Protein AF-A0A199VUU5-F1 (afdb_monomer_lite)

pLDDT: mean 79.37, std 19.42, range [32.84, 96.81]

Organism: Ananas comosus (NCBI:txid4615)

Foldseek 3Di:
DPPDPDDDDPQAAQEEAEPDPVVQVVVQVVVVDPPDDDDDDDPVVLVVVCVVPVRRYAYDEDPVLQVVLQVLQVVVCVVHDRDRDDAQKKKFWPPDWDWDQDPVGTDIDGDIHSDPVVRVVVLVVVLLVVLVVVLVVLLVVLVVVLVVVVVVVDDDDDDPDDDPDDDPPVNVVVVDPDDDDPVVSVVSVVVSVVVSVVSCVQSVDPVNCVVVVVRDDIRMDMHHPVD

Secondary structure (DSSP, 8-state):
---SS-SS---S-SEEEESSHHHHHHHHHHHT-TT--PPP--HHHHHHHHHH-TTTEEEE--HHHHHHHHHHHHHHGGGS--PPPPSSEEEEETT--EEEEETTEEEEE---BS-HHHHHHHHHHHHHHHHHHHHHHHHHHHHHHHHHHHHTTS------S--SS---HHHHHHHS-S-PPPHHHHHHHHHHHHHHHHHHHHTT-HHHHHHTT-S----EEEEES--

InterPro domains:
  IPR007378 Tic22-like [PF04278] (50-129)

Sequence (227 aa):
MFALVTKGEQNGPVFRFFMDLSDAVSYVKRLNVPTGMVGACRLDVAYEHFKEKPHMFQFVPNEKQVKAANKLLKVISRKGGKRKIDGVPVFTAQNLNIAIATNDGIKWYTPYFFDKNLLDNILEASIDQHFRTMIQNRHMQRRRDVIDDSLTAEIVEESGDSLFEPPEVQEVLDEMGHTGIPLNVLSKAAEIQFLDVVDKVLLGNKWLRKATGIQPKFPYLVDSFEE

Structure (mmCIF, N/CA/C/O backbone):
data_AF-A0A199VUU5-F1
#
_entry.id   AF-A0A199VUU5-F1
#
loop_
_atom_site.group_PDB
_atom_site.id
_atom_site.type_symbol
_atom_site.label_atom_id
_atom_site.label_alt_id
_atom_site.label_comp_id
_atom_site.label_asym_id
_atom_site.label_entity_id
_atom_site.label_seq_id
_atom_site.pdbx_PDB_ins_code
_atom_site.Cartn_x
_atom_site.Cartn_y
_atom_site.Cartn_z
_atom_site.occupancy
_atom_site.B_iso_or_equiv
_atom_site.auth_seq_id
_atom_site.auth_comp_id
_atom_site.auth_asym_id
_atom_site.auth_atom_id
_atom_site.pdbx_PDB_model_num
ATOM 1 N N . MET A 1 1 ? -13.146 -13.222 43.606 1.00 37.28 1 MET A N 1
ATOM 2 C CA . MET A 1 1 ? -12.555 -11.897 43.305 1.00 37.28 1 MET A CA 1
ATOM 3 C C . MET A 1 1 ? -12.858 -11.455 41.862 1.00 37.28 1 MET A C 1
ATOM 5 O O . MET A 1 1 ? -11.949 -11.127 41.122 1.00 37.28 1 MET A O 1
ATOM 9 N N . PHE A 1 2 ? -14.134 -11.426 41.453 1.00 42.69 2 PHE A N 1
ATOM 10 C CA . PHE A 1 2 ? -14.573 -10.988 40.107 1.00 42.69 2 PHE A CA 1
ATOM 11 C C . PHE A 1 2 ? -15.724 -9.961 40.177 1.00 42.69 2 PHE A C 1
ATOM 13 O O . PHE A 1 2 ? -16.480 -9.789 39.232 1.00 42.69 2 PHE A O 1
ATOM 20 N N . ALA A 1 3 ? -15.882 -9.282 41.317 1.00 37.50 3 ALA A N 1
ATOM 21 C CA . ALA A 1 3 ? -17.069 -8.480 41.626 1.00 37.50 3 ALA A CA 1
ATOM 22 C C . ALA A 1 3 ? -16.762 -6.990 41.869 1.00 37.50 3 ALA A C 1
ATOM 24 O O . ALA A 1 3 ? -17.448 -6.345 42.654 1.00 37.50 3 ALA A O 1
ATOM 25 N N . LEU A 1 4 ? -15.728 -6.438 41.222 1.00 37.66 4 LEU A N 1
ATOM 26 C CA . LEU A 1 4 ? -15.399 -5.007 41.329 1.00 37.66 4 LEU A CA 1
ATOM 27 C C . LEU A 1 4 ? -15.249 -4.306 39.967 1.00 37.66 4 LEU A C 1
ATOM 29 O O . LEU A 1 4 ? -14.542 -3.314 39.852 1.00 37.66 4 LEU A O 1
ATOM 33 N N . VAL A 1 5 ? -15.931 -4.814 38.933 1.00 47.84 5 VAL A N 1
ATOM 34 C CA . VAL A 1 5 ? -16.044 -4.163 37.608 1.00 47.84 5 VAL A CA 1
ATOM 35 C C . VAL A 1 5 ? -17.517 -3.995 37.219 1.00 47.84 5 VAL A C 1
ATOM 37 O O . VAL A 1 5 ? -17.918 -4.146 36.071 1.00 47.84 5 VAL A O 1
ATOM 40 N N . THR A 1 6 ? -18.379 -3.707 38.193 1.00 46.22 6 THR A N 1
ATOM 41 C CA . THR A 1 6 ? -19.787 -3.415 37.912 1.00 46.22 6 THR A CA 1
ATOM 42 C C . THR A 1 6 ? -20.269 -2.285 38.799 1.00 46.22 6 THR A C 1
ATOM 44 O O . THR A 1 6 ? -20.646 -2.529 39.945 1.00 46.22 6 THR A O 1
ATOM 47 N N . LYS A 1 7 ? -20.244 -1.062 38.257 1.00 40.56 7 LYS A N 1
ATOM 48 C CA . LYS A 1 7 ? -21.306 -0.040 38.349 1.00 40.56 7 LYS A CA 1
ATOM 49 C C . LYS A 1 7 ? -20.741 1.315 37.914 1.00 40.56 7 LYS A C 1
ATOM 51 O O . LYS A 1 7 ? -20.201 2.061 38.719 1.00 40.56 7 LYS A O 1
ATOM 56 N N . GLY A 1 8 ? -20.879 1.595 36.622 1.00 38.78 8 GLY A N 1
ATOM 57 C CA . GLY A 1 8 ? -20.530 2.869 35.997 1.00 38.78 8 GLY A CA 1
ATOM 58 C C . GLY A 1 8 ? -20.123 2.644 34.544 1.00 38.78 8 GLY A C 1
ATOM 59 O O . GLY A 1 8 ? -18.980 2.297 34.295 1.00 38.78 8 GLY A O 1
ATOM 60 N N . GLU A 1 9 ? -21.073 2.790 33.615 1.00 41.66 9 GLU A N 1
ATOM 61 C CA . GLU A 1 9 ? -20.848 2.892 32.157 1.00 41.66 9 GLU A CA 1
ATOM 62 C C . GLU A 1 9 ? -20.378 1.624 31.404 1.00 41.66 9 GLU A C 1
ATOM 64 O O . GLU A 1 9 ? -19.325 1.595 30.771 1.00 41.66 9 GLU A O 1
ATOM 69 N N . GLN A 1 10 ? -21.202 0.570 31.364 1.00 48.03 10 GLN A N 1
ATOM 70 C CA . GLN A 1 10 ? -21.057 -0.481 30.342 1.00 48.03 10 GLN A CA 1
ATOM 71 C C . GLN A 1 10 ? -21.807 -0.084 29.064 1.00 48.03 10 GLN A C 1
ATOM 73 O O . GLN A 1 10 ? -22.934 -0.511 28.855 1.00 48.03 10 GLN A O 1
ATOM 78 N N . ASN A 1 11 ? -21.191 0.737 28.214 1.00 55.66 11 ASN A N 1
ATOM 79 C CA . ASN A 1 11 ? -21.674 0.988 26.845 1.00 55.66 11 ASN A CA 1
ATOM 80 C C . ASN A 1 11 ? -20.558 0.811 25.796 1.00 55.66 11 ASN A C 1
ATOM 82 O O . ASN A 1 11 ? -20.645 1.340 24.692 1.00 55.66 11 ASN A O 1
ATOM 86 N N . GLY A 1 12 ? -19.483 0.096 26.146 1.00 59.47 12 GLY A N 1
ATOM 87 C CA . GLY A 1 12 ? -18.328 -0.115 25.275 1.00 59.47 12 GLY A CA 1
ATOM 88 C C . GLY A 1 12 ? -17.957 -1.593 25.118 1.00 59.47 12 GLY A C 1
ATOM 89 O O . GLY A 1 12 ? -18.305 -2.404 25.978 1.00 59.47 12 GLY A O 1
ATOM 90 N N . PRO A 1 13 ? -17.224 -1.941 24.048 1.00 74.38 13 PRO A N 1
ATOM 91 C CA . PRO A 1 13 ? -16.801 -3.308 23.765 1.00 74.38 13 PRO A CA 1
ATOM 92 C C . PRO A 1 13 ? -15.926 -3.857 24.895 1.00 74.38 13 PRO A C 1
ATOM 94 O O . PRO A 1 13 ? -15.044 -3.170 25.424 1.00 74.38 13 PRO A O 1
ATOM 97 N N . VAL A 1 14 ? -16.186 -5.113 25.257 1.00 83.12 14 VAL A N 1
ATOM 98 C CA . VAL A 1 14 ? -15.524 -5.825 26.361 1.00 83.12 14 VAL A CA 1
ATOM 99 C C . VAL A 1 14 ? -14.123 -6.282 25.950 1.00 83.12 14 VAL A C 1
ATOM 101 O O . VAL A 1 14 ? -13.191 -6.238 26.751 1.00 83.12 14 VAL A O 1
ATOM 104 N N . PHE A 1 15 ? -13.957 -6.665 24.686 1.00 89.12 15 PHE A N 1
ATOM 105 C CA . PHE A 1 15 ? -12.715 -7.167 24.114 1.00 89.12 15 PHE A CA 1
ATOM 106 C C . PHE A 1 15 ? -12.237 -6.255 22.985 1.00 89.12 15 PHE A C 1
ATOM 108 O O . PHE A 1 15 ? -13.022 -5.782 22.164 1.00 89.12 15 PHE A O 1
ATOM 115 N N . ARG A 1 16 ? -10.927 -6.008 22.938 1.00 92.44 16 ARG A N 1
ATOM 116 C CA . ARG A 1 16 ? -10.295 -5.142 21.938 1.00 92.44 16 ARG A CA 1
ATOM 117 C C . ARG A 1 16 ? -9.192 -5.897 21.213 1.00 92.44 16 ARG A C 1
ATOM 119 O O . ARG A 1 16 ? -8.239 -6.348 21.847 1.00 92.44 16 ARG A O 1
ATOM 126 N N . PHE A 1 17 ? -9.313 -6.001 19.896 1.00 95.12 17 PHE A N 1
ATOM 127 C CA . PHE A 1 17 ? -8.294 -6.556 19.014 1.00 95.12 17 PHE A CA 1
ATOM 128 C C . PHE A 1 17 ? -7.433 -5.419 18.475 1.00 95.12 17 PHE A C 1
ATOM 130 O O . PHE A 1 17 ? -7.846 -4.667 17.599 1.00 95.12 17 PHE A O 1
ATOM 137 N N . PHE A 1 18 ? -6.240 -5.253 19.033 1.00 95.44 18 PHE A N 1
ATOM 138 C CA . PHE A 1 18 ? -5.316 -4.213 18.596 1.00 95.44 18 PHE A CA 1
ATOM 139 C C . PHE A 1 18 ? -4.543 -4.667 17.362 1.00 95.44 18 PHE A C 1
ATOM 141 O O . PHE A 1 18 ? -3.925 -5.729 17.372 1.00 95.44 18 PHE A O 1
ATOM 148 N N . MET A 1 19 ? -4.514 -3.819 16.334 1.00 95.25 19 MET A N 1
ATOM 149 C CA . MET A 1 19 ? -3.702 -4.052 15.134 1.00 95.25 19 MET A CA 1
ATOM 150 C C . MET A 1 19 ? -2.205 -3.778 15.366 1.00 95.25 19 MET A C 1
ATOM 152 O O . MET A 1 19 ? -1.387 -4.048 14.491 1.00 95.25 19 MET A O 1
ATOM 156 N N . ASP A 1 20 ? -1.839 -3.232 16.532 1.00 94.31 20 ASP A N 1
ATOM 157 C CA . ASP A 1 20 ? -0.463 -2.952 16.943 1.00 94.31 20 ASP A CA 1
ATOM 158 C C . ASP A 1 20 ? -0.190 -3.460 18.365 1.00 94.31 20 ASP A C 1
ATOM 160 O O . ASP A 1 20 ? -0.931 -3.178 19.312 1.00 94.31 20 ASP A O 1
ATOM 164 N N . LEU A 1 21 ? 0.911 -4.197 18.522 1.00 92.44 21 LEU A N 1
ATOM 165 C CA . LEU A 1 21 ? 1.313 -4.767 19.807 1.00 92.44 21 LEU A CA 1
ATOM 166 C C . LEU A 1 21 ? 1.660 -3.687 20.844 1.00 92.44 21 LEU A C 1
ATOM 168 O O . LEU A 1 21 ? 1.343 -3.839 22.024 1.00 92.44 21 LEU A O 1
ATOM 172 N N . SER A 1 22 ? 2.298 -2.593 20.429 1.00 92.31 22 SER A N 1
ATOM 173 C CA . SER A 1 22 ? 2.692 -1.504 21.331 1.00 92.31 22 SER A CA 1
ATOM 174 C C . SER A 1 22 ? 1.466 -0.775 21.870 1.00 92.31 22 SER A C 1
ATOM 176 O O . SER A 1 22 ? 1.438 -0.426 23.055 1.00 92.31 22 SER A O 1
ATOM 178 N N . ASP A 1 23 ? 0.441 -0.598 21.035 1.00 92.81 23 ASP A N 1
ATOM 179 C CA . ASP A 1 23 ? -0.837 -0.009 21.440 1.00 92.81 23 ASP A CA 1
ATOM 180 C C . ASP A 1 23 ? -1.551 -0.911 22.461 1.00 92.81 23 ASP A C 1
ATOM 182 O O . ASP A 1 23 ? -2.019 -0.420 23.495 1.00 92.81 23 ASP A O 1
ATOM 186 N N . ALA A 1 24 ? -1.540 -2.234 22.245 1.00 93.00 24 ALA A N 1
ATOM 187 C CA . ALA A 1 24 ? -2.089 -3.215 23.185 1.00 93.00 24 ALA A CA 1
ATOM 188 C C . ALA A 1 24 ? -1.360 -3.201 24.538 1.00 93.00 24 ALA A C 1
ATOM 190 O O . ALA A 1 24 ? -1.986 -3.118 25.597 1.00 93.00 24 ALA A O 1
ATOM 191 N N . VAL A 1 25 ? -0.024 -3.228 24.517 1.00 91.81 25 VAL A N 1
ATOM 192 C CA . VAL A 1 25 ? 0.806 -3.182 25.731 1.00 91.81 25 VAL A CA 1
ATOM 193 C C . VAL A 1 25 ? 0.586 -1.872 26.486 1.00 91.81 25 VAL A C 1
ATOM 195 O O . VAL A 1 25 ? 0.426 -1.874 27.707 1.00 91.81 25 VAL A O 1
ATOM 198 N N . SER A 1 26 ? 0.537 -0.745 25.774 1.00 92.00 26 SER A N 1
ATOM 199 C CA . SER A 1 26 ? 0.272 0.568 26.371 1.00 92.00 26 SER A CA 1
ATOM 200 C C . SER A 1 26 ? -1.132 0.645 26.971 1.00 92.00 26 SER A C 1
ATOM 202 O O . SER A 1 26 ? -1.336 1.269 28.012 1.00 92.00 26 SER A O 1
ATOM 204 N N . TYR A 1 27 ? -2.115 -0.002 26.346 1.00 90.19 27 TYR A N 1
ATOM 205 C CA . TYR A 1 27 ? -3.467 -0.108 26.878 1.00 90.19 27 TYR A CA 1
ATOM 206 C C . TYR A 1 27 ? -3.512 -0.911 28.186 1.00 90.19 27 TYR A C 1
ATOM 208 O O . TYR A 1 27 ? -4.004 -0.393 29.187 1.00 90.19 27 TYR A O 1
ATOM 216 N N . VAL A 1 28 ? -2.923 -2.111 28.224 1.00 89.69 28 VAL A N 1
ATOM 217 C CA . VAL A 1 28 ? -2.884 -2.947 29.439 1.00 89.69 28 VAL A CA 1
ATOM 218 C C . VAL A 1 28 ? -2.143 -2.251 30.583 1.00 89.69 28 VAL A C 1
ATOM 220 O O . VAL A 1 28 ? -2.636 -2.239 31.710 1.00 89.69 28 VAL A O 1
ATOM 223 N N . LYS A 1 29 ? -1.009 -1.592 30.299 1.00 89.31 29 LYS A N 1
ATOM 224 C CA . LYS A 1 29 ? -0.271 -0.798 31.298 1.00 89.31 29 LYS A CA 1
ATOM 225 C C . LYS A 1 29 ? -1.134 0.304 31.917 1.00 89.31 29 LYS A C 1
ATOM 227 O O . LYS A 1 29 ? -1.083 0.501 33.125 1.00 89.31 29 LYS A O 1
ATOM 232 N N . ARG A 1 30 ? -1.950 0.996 31.112 1.00 90.06 30 ARG A N 1
ATOM 233 C CA . ARG A 1 30 ? -2.871 2.042 31.599 1.00 90.06 30 ARG A CA 1
ATOM 234 C C . ARG A 1 30 ? -4.009 1.491 32.453 1.00 90.06 30 ARG A C 1
ATOM 236 O O . ARG A 1 30 ? -4.455 2.186 33.356 1.00 90.06 30 ARG A O 1
ATOM 243 N N . LEU A 1 31 ? -4.468 0.269 32.184 1.00 87.25 31 LEU A N 1
ATOM 244 C CA . LEU A 1 31 ? -5.493 -0.381 33.005 1.00 87.25 31 LEU A CA 1
ATOM 245 C C . LEU A 1 31 ? -4.977 -0.795 34.390 1.00 87.25 31 LEU A C 1
ATOM 247 O O . LEU A 1 31 ? -5.787 -1.012 35.286 1.00 87.25 31 LEU A O 1
ATOM 251 N N . ASN A 1 32 ? -3.654 -0.902 34.567 1.00 84.62 32 ASN A N 1
ATOM 252 C CA . ASN A 1 32 ? -3.009 -1.266 35.831 1.00 84.62 32 ASN A CA 1
ATOM 253 C C . ASN A 1 32 ? -3.557 -2.576 36.442 1.00 84.62 32 ASN A C 1
ATOM 255 O O . ASN A 1 32 ? -3.715 -2.701 37.655 1.00 84.62 32 ASN A O 1
ATOM 259 N N . VAL A 1 33 ? -3.885 -3.553 35.589 1.00 80.06 33 VAL A N 1
ATOM 260 C CA . VAL A 1 33 ? -4.394 -4.864 36.016 1.00 80.06 33 VAL A CA 1
ATOM 261 C C . VAL A 1 33 ? -3.200 -5.782 36.303 1.00 80.06 33 VAL A C 1
ATOM 263 O O . VAL A 1 33 ? -2.448 -6.070 35.371 1.00 80.06 33 VAL A O 1
ATOM 266 N N . PRO A 1 34 ? -3.023 -6.287 37.541 1.00 76.75 34 PRO A N 1
ATOM 267 C CA . PRO A 1 34 ? -1.842 -7.069 37.932 1.00 76.75 34 PRO A CA 1
ATOM 268 C C . PRO A 1 34 ? -1.600 -8.334 37.097 1.00 76.75 34 PRO A C 1
ATOM 270 O O . PRO A 1 34 ? -0.466 -8.772 36.951 1.00 76.75 34 PRO A O 1
ATOM 273 N N . THR A 1 35 ? -2.665 -8.918 36.543 1.00 80.81 35 THR A N 1
ATOM 274 C CA . THR A 1 35 ? -2.637 -10.125 35.698 1.00 80.81 35 THR A CA 1
ATOM 275 C C . THR A 1 35 ? -2.945 -9.831 34.228 1.00 80.81 35 THR A C 1
ATOM 277 O O . THR A 1 35 ? -3.246 -10.743 33.459 1.00 80.81 35 THR A O 1
ATOM 280 N N . GLY A 1 36 ? -2.912 -8.558 33.821 1.00 79.12 36 GLY A N 1
ATOM 281 C CA . GLY A 1 36 ? -3.190 -8.159 32.448 1.00 79.12 36 GLY A CA 1
ATOM 282 C C . GLY A 1 36 ? -2.132 -8.709 31.494 1.00 79.12 36 GLY A C 1
ATOM 283 O O . GLY A 1 36 ? -0.964 -8.340 31.583 1.00 79.12 36 GLY A O 1
ATOM 284 N N . MET A 1 37 ? -2.544 -9.567 30.561 1.00 83.12 37 MET A N 1
ATOM 285 C CA . MET A 1 37 ? -1.674 -10.106 29.515 1.00 83.12 37 MET A CA 1
ATOM 286 C C . MET A 1 37 ? -2.164 -9.687 28.132 1.00 83.12 37 MET A C 1
ATOM 288 O O . MET A 1 37 ? -3.364 -9.550 27.898 1.00 83.12 37 MET A O 1
ATOM 292 N N . VAL A 1 38 ? -1.220 -9.508 27.208 1.00 90.94 38 VAL A N 1
ATOM 293 C CA . VAL A 1 38 ? -1.507 -9.324 25.783 1.00 90.94 38 VAL A CA 1
ATOM 294 C C . VAL A 1 38 ? -1.284 -10.661 25.086 1.00 90.94 38 VAL A C 1
ATOM 296 O O . VAL A 1 38 ? -0.178 -11.197 25.120 1.00 90.94 38 VAL A O 1
ATOM 299 N N . GLY A 1 39 ? -2.337 -11.205 24.480 1.00 92.00 39 GLY A N 1
ATOM 300 C CA . GLY A 1 39 ? -2.268 -12.408 23.652 1.00 92.00 39 GLY A CA 1
ATOM 301 C C . GLY A 1 39 ? -2.230 -12.058 22.167 1.00 92.00 39 GLY A C 1
ATOM 302 O O . GLY A 1 39 ? -2.833 -11.071 21.744 1.00 92.00 39 GLY A O 1
ATOM 303 N N . ALA A 1 40 ? -1.546 -12.877 21.370 1.00 93.25 40 ALA A N 1
ATOM 304 C CA . ALA A 1 40 ? -1.661 -12.822 19.918 1.00 93.25 40 ALA A CA 1
ATOM 305 C C . ALA A 1 40 ? -2.924 -13.575 19.478 1.00 93.25 40 ALA A C 1
ATOM 307 O O . ALA A 1 40 ? -3.191 -14.679 19.950 1.00 93.25 40 ALA A O 1
ATOM 308 N N . CYS A 1 41 ? -3.685 -12.987 18.560 1.00 94.00 41 CYS A N 1
ATOM 309 C CA . CYS A 1 41 ? -4.851 -13.610 17.944 1.00 94.00 41 CYS A CA 1
ATOM 310 C C . CYS A 1 41 ? -4.725 -13.474 16.428 1.00 94.00 41 CYS A C 1
ATOM 312 O O . CYS A 1 41 ? -4.289 -12.431 15.935 1.00 94.00 41 CYS A O 1
ATOM 314 N N . ARG A 1 42 ? -5.086 -14.523 15.685 1.00 95.50 42 ARG A N 1
ATOM 315 C CA . ARG A 1 42 ? -5.168 -14.430 14.227 1.00 95.50 42 ARG A CA 1
ATOM 316 C C . ARG A 1 42 ? -6.398 -13.615 13.833 1.00 95.50 42 ARG A C 1
ATOM 318 O O . ARG A 1 42 ? -7.434 -13.685 14.491 1.00 95.50 42 ARG A O 1
ATOM 325 N N . LEU A 1 43 ? -6.275 -12.856 12.747 1.00 94.12 43 LEU A N 1
ATOM 326 C CA . LEU A 1 43 ? -7.317 -11.934 12.303 1.00 94.12 43 LEU A CA 1
ATOM 327 C C . LEU A 1 43 ? -8.614 -12.648 11.899 1.00 94.12 43 LEU A C 1
ATOM 329 O O . LEU A 1 43 ? -9.690 -12.145 12.194 1.00 94.12 43 LEU A O 1
ATOM 333 N N . ASP A 1 44 ? -8.512 -13.814 11.264 1.00 94.44 44 ASP A N 1
ATOM 334 C CA . ASP A 1 44 ? -9.663 -14.629 10.864 1.00 94.44 44 ASP A CA 1
ATOM 335 C C . ASP A 1 44 ? -10.497 -15.062 12.075 1.00 94.44 44 ASP A C 1
ATOM 337 O O . ASP A 1 44 ? -11.693 -14.789 12.129 1.00 94.44 44 ASP A O 1
ATOM 341 N N . VAL A 1 45 ? -9.843 -15.608 13.101 1.00 95.12 45 VAL A N 1
ATOM 342 C CA . VAL A 1 45 ? -10.495 -16.006 14.357 1.00 95.12 45 VAL A CA 1
ATOM 343 C C . VAL A 1 45 ? -11.084 -14.793 15.082 1.00 95.12 45 VAL A C 1
ATOM 345 O O . VAL A 1 45 ? -12.214 -14.842 15.565 1.00 95.12 45 VAL A O 1
ATOM 348 N N . ALA A 1 46 ? -10.346 -13.681 15.163 1.00 94.44 46 ALA A N 1
ATOM 349 C CA . ALA A 1 46 ? -10.849 -12.449 15.774 1.00 94.44 46 ALA A CA 1
ATOM 350 C C . ALA A 1 46 ? -12.113 -11.933 15.065 1.00 94.44 46 ALA A C 1
ATOM 352 O O . ALA A 1 46 ? -13.061 -11.486 15.715 1.00 94.44 46 ALA A O 1
ATOM 353 N N . TYR A 1 47 ? -12.136 -12.025 13.736 1.00 93.75 47 TYR A N 1
ATOM 354 C CA . TYR A 1 47 ? -13.242 -11.564 12.913 1.00 93.75 47 TYR A CA 1
ATOM 355 C C . TYR A 1 47 ? -14.485 -12.456 13.027 1.00 93.75 47 TYR A C 1
ATOM 357 O O . TYR A 1 47 ? -15.598 -11.935 13.032 1.00 93.75 47 TYR A O 1
ATOM 365 N N . GLU A 1 48 ? -14.324 -13.770 13.204 1.00 94.19 48 GLU A N 1
ATOM 366 C CA . GLU A 1 48 ? -15.438 -14.676 13.524 1.00 94.19 48 GLU A CA 1
ATOM 367 C C . GLU A 1 48 ? -16.147 -14.258 14.824 1.00 94.19 48 GLU A C 1
ATOM 369 O O . GLU A 1 48 ? -17.359 -14.044 14.829 1.00 94.19 48 GLU A O 1
ATOM 374 N N . HIS A 1 49 ? -15.390 -14.016 15.900 1.00 92.62 49 HIS A N 1
ATOM 375 C CA . HIS A 1 49 ? -15.952 -13.566 17.182 1.00 92.62 49 HIS A CA 1
ATOM 376 C C . HIS A 1 49 ? -16.638 -12.197 17.072 1.00 92.62 49 HIS A C 1
ATOM 378 O O . HIS A 1 49 ? -17.702 -11.973 17.657 1.00 92.62 49 HIS A O 1
ATOM 384 N N . PHE A 1 50 ? -16.036 -11.279 16.309 1.00 92.25 50 PHE A N 1
ATOM 385 C CA . PHE A 1 50 ? -16.623 -9.973 16.030 1.00 92.25 50 PHE A CA 1
ATOM 386 C C . PHE A 1 50 ? -17.957 -10.099 15.286 1.00 92.25 50 PHE A C 1
ATOM 388 O O . PHE A 1 50 ? -18.931 -9.471 15.694 1.00 92.25 50 PHE A O 1
ATOM 395 N N . LYS A 1 51 ? -18.037 -10.947 14.253 1.00 92.44 51 LYS A N 1
ATOM 396 C CA . LYS A 1 51 ? -19.276 -11.191 13.500 1.00 92.44 51 LYS A CA 1
ATOM 397 C C . LYS A 1 51 ? -20.391 -11.768 14.366 1.00 92.44 51 LYS A C 1
ATOM 399 O O . LYS A 1 51 ? -21.543 -11.378 14.204 1.00 92.44 51 LYS A O 1
ATOM 404 N N . GLU A 1 52 ? -20.062 -12.672 15.284 1.00 93.75 52 GLU A N 1
ATOM 405 C CA . GLU A 1 52 ? -21.052 -13.271 16.182 1.00 93.75 52 GLU A CA 1
ATOM 406 C C . GLU A 1 52 ? -21.604 -12.272 17.207 1.00 93.75 52 GLU A C 1
ATOM 408 O O . GLU A 1 52 ? -22.801 -12.281 17.504 1.00 93.75 52 GLU A O 1
ATOM 413 N N . LYS A 1 53 ? -20.744 -11.422 17.788 1.00 91.69 53 LYS A N 1
ATOM 414 C CA . LYS A 1 53 ? -21.120 -10.489 18.866 1.00 91.69 53 LYS A CA 1
ATOM 415 C C . LYS A 1 53 ? -20.428 -9.128 18.706 1.00 91.69 53 LYS A C 1
ATOM 417 O O . LYS A 1 53 ? -19.599 -8.768 19.544 1.00 91.69 53 LYS A O 1
ATOM 422 N N . PRO A 1 54 ? -20.806 -8.307 17.711 1.00 88.75 54 PRO A N 1
ATOM 423 C CA . PRO A 1 54 ? -20.080 -7.073 17.380 1.00 88.75 54 PRO A CA 1
ATOM 424 C C . PRO A 1 54 ? -20.078 -6.036 18.511 1.00 88.75 54 PRO A C 1
ATOM 426 O O . PRO A 1 54 ? -19.153 -5.250 18.639 1.00 88.75 54 PRO A O 1
ATOM 429 N N . HIS A 1 55 ? -21.070 -6.060 19.405 1.00 89.25 55 HIS A N 1
ATOM 430 C CA . HIS A 1 55 ? -21.108 -5.186 20.584 1.00 89.25 55 HIS A CA 1
ATOM 431 C C . HIS A 1 55 ? -20.086 -5.571 21.673 1.00 89.25 55 HIS A C 1
ATOM 433 O O . HIS A 1 55 ? -19.806 -4.772 22.564 1.00 89.25 55 HIS A O 1
ATOM 439 N N . MET A 1 56 ? -19.538 -6.792 21.636 1.00 90.81 56 MET A N 1
ATOM 440 C CA . MET A 1 56 ? -18.548 -7.271 22.605 1.00 90.81 56 MET A CA 1
ATOM 441 C C . MET A 1 56 ? -17.105 -7.069 22.145 1.00 90.81 56 MET A C 1
ATOM 443 O O . MET A 1 56 ? -16.216 -7.053 22.997 1.00 90.81 56 MET A O 1
ATOM 447 N N . PHE A 1 57 ? -16.869 -6.919 20.843 1.00 91.88 57 PHE A N 1
ATOM 448 C CA . PHE A 1 57 ? -15.539 -6.897 20.243 1.00 91.88 57 PHE A CA 1
ATOM 449 C C . PHE A 1 57 ? -15.330 -5.615 19.438 1.00 91.88 57 PHE A C 1
ATOM 451 O O . PHE A 1 57 ? -16.251 -5.108 18.815 1.00 91.88 57 PHE A O 1
ATOM 458 N N . GLN A 1 58 ? -14.107 -5.099 19.427 1.00 92.56 58 GLN A N 1
ATOM 459 C CA . GLN A 1 58 ? -13.736 -3.939 18.618 1.00 92.56 58 GLN A CA 1
ATOM 460 C C . GLN A 1 58 ? -12.334 -4.120 18.063 1.00 92.56 58 GLN A C 1
ATOM 462 O O . GLN A 1 58 ? -11.421 -4.443 18.832 1.00 92.56 58 GLN A O 1
ATOM 467 N N . PHE A 1 59 ? -12.135 -3.843 16.773 1.00 94.56 59 PHE A N 1
ATOM 468 C CA . PHE A 1 59 ? -10.785 -3.678 16.261 1.00 94.56 59 PHE A CA 1
ATOM 469 C C . PHE A 1 59 ? -10.281 -2.270 16.574 1.00 94.56 59 PHE A C 1
ATOM 471 O O . PHE A 1 59 ? -10.948 -1.259 16.363 1.00 94.56 59 PHE A O 1
ATOM 478 N N . VAL A 1 60 ? -9.080 -2.201 17.139 1.00 94.44 60 VAL A N 1
ATOM 479 C CA . VAL A 1 60 ? -8.417 -0.942 17.461 1.00 94.44 60 VAL A CA 1
ATOM 480 C C . VAL A 1 60 ? -7.349 -0.695 16.402 1.00 94.44 60 VAL A C 1
ATOM 482 O O . VAL A 1 60 ? -6.360 -1.438 16.350 1.00 94.44 60 VAL A O 1
ATOM 485 N N . PRO A 1 61 ? -7.527 0.325 15.546 1.00 95.00 61 PRO A N 1
ATOM 486 C CA . PRO A 1 61 ? -6.588 0.596 14.476 1.00 95.00 61 PRO A CA 1
ATOM 487 C C . PRO A 1 61 ? -5.267 1.143 15.004 1.00 95.00 61 PRO A C 1
ATOM 489 O O . PRO A 1 61 ? -5.224 1.867 15.997 1.00 95.00 61 PRO A O 1
ATOM 492 N N . ASN A 1 62 ? -4.194 0.875 14.263 1.00 94.88 62 ASN A N 1
ATOM 493 C CA . ASN A 1 62 ? -2.896 1.485 14.515 1.00 94.88 62 ASN A CA 1
ATOM 494 C C . ASN A 1 62 ? -2.959 3.002 14.249 1.00 94.88 62 ASN A C 1
ATOM 496 O O . ASN A 1 62 ? -3.301 3.444 13.145 1.00 94.88 62 ASN A O 1
ATOM 500 N N . GLU A 1 63 ? -2.566 3.815 15.234 1.00 91.69 63 GLU A N 1
ATOM 501 C CA . GLU A 1 63 ? -2.672 5.278 15.148 1.00 91.69 63 GLU A CA 1
ATOM 502 C C . GLU A 1 63 ? -1.858 5.874 13.981 1.00 91.69 63 GLU A C 1
ATOM 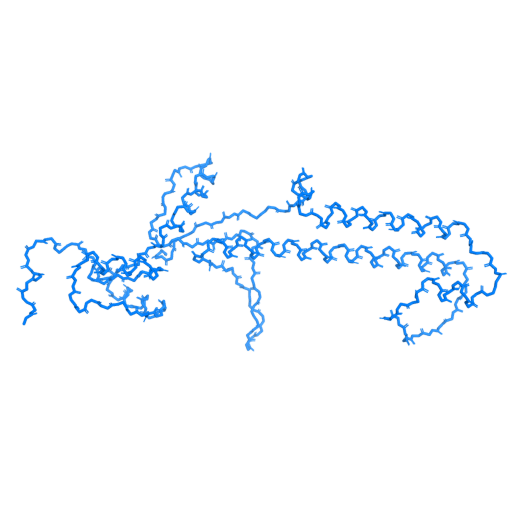504 O O . GLU A 1 63 ? -2.286 6.836 13.329 1.00 91.69 63 GLU A O 1
ATOM 509 N N . LYS A 1 64 ? -0.688 5.298 13.670 1.00 94.56 64 LYS A N 1
ATOM 510 C CA . LYS A 1 64 ? 0.153 5.743 12.545 1.00 94.56 64 LYS A CA 1
ATOM 511 C C . LYS A 1 64 ? -0.562 5.517 11.216 1.00 94.56 64 LYS A C 1
ATOM 513 O O . LYS A 1 64 ? -0.555 6.410 10.366 1.00 94.56 64 LYS A O 1
ATOM 518 N N . GLN A 1 65 ? -1.224 4.372 11.063 1.00 96.06 65 GLN A N 1
ATOM 519 C CA . GLN A 1 65 ? -1.972 4.041 9.850 1.00 96.06 65 GLN A CA 1
ATOM 520 C C . GLN A 1 65 ? -3.215 4.927 9.710 1.00 96.06 65 GLN A C 1
ATOM 522 O O . GLN A 1 65 ? -3.453 5.483 8.641 1.00 96.06 65 GLN A O 1
ATOM 527 N N . VAL A 1 66 ? -3.928 5.217 10.803 1.00 94.31 66 VAL A N 1
ATOM 528 C CA . VAL A 1 66 ? -5.049 6.181 10.797 1.00 94.31 66 VAL A CA 1
ATOM 529 C C . VAL A 1 66 ? -4.594 7.577 10.359 1.00 94.31 66 VAL A C 1
ATOM 531 O O . VAL A 1 66 ? -5.267 8.243 9.566 1.00 94.31 66 VAL A O 1
ATOM 534 N N . LYS A 1 67 ? -3.434 8.050 10.831 1.00 93.56 67 LYS A N 1
ATOM 535 C CA . LYS A 1 67 ? -2.863 9.337 10.391 1.00 93.56 67 LYS A CA 1
ATOM 536 C C . LYS A 1 67 ? -2.519 9.321 8.900 1.00 93.56 67 LYS A C 1
ATOM 538 O O . LYS A 1 67 ? -2.812 10.294 8.198 1.00 93.56 67 LYS A O 1
ATOM 543 N N . ALA A 1 68 ? -1.932 8.231 8.411 1.00 94.75 68 ALA A N 1
ATOM 544 C CA . ALA A 1 68 ? -1.573 8.063 7.007 1.00 94.75 68 ALA A CA 1
ATOM 545 C C . ALA A 1 68 ? -2.812 8.040 6.092 1.00 94.75 68 ALA A C 1
ATOM 547 O O . ALA A 1 68 ? -2.863 8.764 5.094 1.00 94.75 68 ALA A O 1
ATOM 548 N N . ALA A 1 69 ? -3.842 7.301 6.494 1.00 94.38 69 ALA A N 1
ATOM 549 C CA . ALA A 1 69 ? -5.143 7.225 5.846 1.00 94.38 69 ALA A CA 1
ATOM 550 C C . ALA A 1 69 ? -5.823 8.596 5.750 1.00 94.38 69 ALA A C 1
ATOM 552 O O . ALA A 1 69 ? -6.139 9.069 4.659 1.00 94.38 69 ALA A O 1
ATOM 553 N N . ASN A 1 70 ? -5.936 9.314 6.870 1.00 91.50 70 ASN A N 1
ATOM 554 C CA . ASN A 1 70 ? -6.519 10.656 6.887 1.00 91.50 70 ASN A CA 1
ATOM 555 C C . ASN A 1 70 ? -5.728 11.660 6.030 1.00 91.50 70 ASN A C 1
ATOM 557 O O . ASN A 1 70 ? -6.315 12.570 5.443 1.00 91.50 70 ASN A O 1
ATOM 561 N N . LYS A 1 71 ? -4.398 11.520 5.933 1.00 91.50 71 LYS A N 1
ATOM 562 C CA . LYS A 1 71 ? -3.578 12.351 5.037 1.00 91.50 71 LYS A CA 1
ATOM 563 C C . LYS A 1 71 ? -3.914 12.083 3.567 1.00 91.50 71 LYS A C 1
ATOM 565 O O . LYS A 1 71 ? -4.067 13.046 2.820 1.00 91.50 71 LYS A O 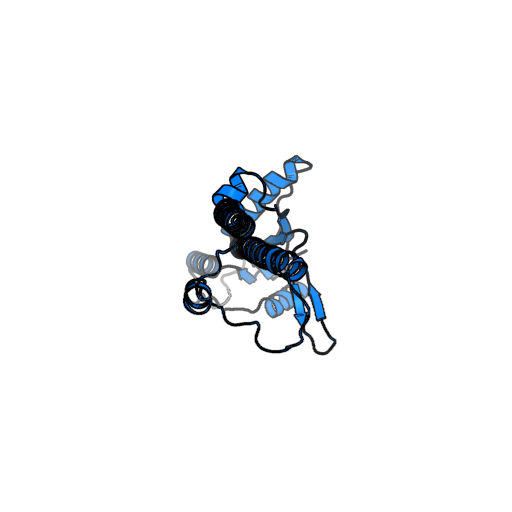1
ATOM 570 N N . LEU A 1 72 ? -4.061 10.818 3.167 1.00 90.38 72 LEU A N 1
ATOM 571 C CA . LEU A 1 72 ? -4.478 10.445 1.810 1.00 90.38 72 LEU A CA 1
ATOM 572 C C . LEU A 1 72 ? -5.888 10.951 1.494 1.00 90.38 72 LEU A C 1
ATOM 574 O O . LEU A 1 72 ? -6.085 11.616 0.478 1.00 90.38 72 LEU A O 1
ATOM 578 N N . LEU A 1 73 ? -6.845 10.729 2.397 1.00 88.88 73 LEU A N 1
ATOM 579 C CA . LEU A 1 73 ? -8.224 11.185 2.222 1.00 88.88 73 LEU A CA 1
ATOM 580 C C . LEU A 1 73 ? -8.309 12.702 2.047 1.00 88.88 73 LEU A C 1
ATOM 582 O O . LEU A 1 73 ? -9.055 13.160 1.192 1.00 88.88 73 LEU A O 1
ATOM 586 N N . LYS A 1 74 ? -7.505 13.501 2.766 1.00 87.19 74 LYS A N 1
ATOM 587 C CA . LYS A 1 74 ? -7.443 14.964 2.559 1.00 87.19 74 LYS A CA 1
ATOM 588 C C . LYS A 1 74 ? -6.996 15.358 1.150 1.00 87.19 74 LYS A C 1
ATOM 590 O O . LYS A 1 74 ? -7.422 16.396 0.652 1.00 87.19 74 LYS A O 1
ATOM 595 N N . VAL A 1 75 ? -6.119 14.573 0.523 1.00 84.06 75 VAL A N 1
ATOM 596 C CA . VAL A 1 75 ? -5.647 14.823 -0.848 1.00 84.06 75 VAL A CA 1
ATOM 597 C C . VAL A 1 75 ? -6.723 14.425 -1.859 1.00 84.06 75 VAL A C 1
ATOM 599 O O . VAL A 1 75 ? -7.015 15.202 -2.765 1.00 84.06 75 VAL A O 1
ATOM 602 N N . ILE A 1 76 ? -7.347 13.259 -1.669 1.00 79.56 76 ILE A N 1
ATOM 603 C CA . ILE A 1 76 ? -8.384 12.706 -2.556 1.00 79.56 76 ILE A CA 1
ATOM 604 C C . ILE A 1 76 ? -9.683 13.536 -2.482 1.00 79.56 76 ILE A C 1
ATOM 606 O O . ILE A 1 76 ? -10.272 13.884 -3.504 1.00 79.56 76 ILE A O 1
ATOM 610 N N . SER A 1 77 ? -10.088 13.937 -1.273 1.00 69.88 77 SER A N 1
ATOM 611 C CA . SER A 1 77 ? -11.321 14.678 -0.956 1.00 69.88 77 SER A CA 1
ATOM 612 C C . SER A 1 77 ? -11.330 16.137 -1.436 1.00 69.88 77 SER A C 1
ATOM 614 O O . SER A 1 77 ? -12.368 16.796 -1.402 1.00 69.88 77 SER A O 1
ATOM 616 N N . ARG A 1 78 ? -10.228 16.659 -1.999 1.00 60.97 78 ARG A N 1
ATOM 617 C CA . ARG A 1 78 ? -10.249 17.969 -2.686 1.00 60.97 78 ARG A CA 1
ATOM 618 C C . ARG A 1 78 ? -11.297 18.044 -3.815 1.00 60.97 78 ARG A C 1
ATOM 620 O O . ARG A 1 78 ? -11.609 19.145 -4.251 1.00 60.97 78 ARG A O 1
ATOM 627 N N . LYS A 1 79 ? -11.847 16.904 -4.262 1.00 56.84 79 LYS A N 1
ATOM 628 C CA . LYS A 1 79 ? -12.935 16.794 -5.251 1.00 56.84 79 LYS A CA 1
ATOM 629 C C . LYS A 1 79 ? -14.321 16.430 -4.672 1.00 56.84 79 LYS A C 1
ATOM 631 O O . LYS A 1 79 ? -15.259 16.280 -5.444 1.00 56.84 79 LYS A O 1
ATOM 636 N N . GLY A 1 80 ? -14.477 16.300 -3.352 1.00 52.41 80 GLY A N 1
ATOM 637 C CA . GLY A 1 80 ? -15.756 15.980 -2.704 1.00 52.41 80 GLY A CA 1
ATOM 638 C C . GLY A 1 80 ? -15.587 15.560 -1.239 1.00 52.41 80 GLY A C 1
ATOM 639 O O . GLY A 1 80 ? -14.659 14.818 -0.933 1.00 52.41 80 GLY A O 1
ATOM 640 N N . GLY A 1 81 ? -16.473 16.077 -0.371 1.00 57.22 81 GLY A N 1
ATOM 641 C CA . GLY A 1 81 ? -16.721 15.796 1.061 1.00 57.22 81 GLY A CA 1
ATOM 642 C C . GLY A 1 81 ? -15.631 15.137 1.924 1.00 57.22 81 GLY A C 1
ATOM 643 O O . GLY A 1 81 ? -15.124 14.069 1.596 1.00 57.22 81 GLY A O 1
ATOM 644 N N . LYS A 1 82 ? -15.338 15.712 3.105 1.00 56.44 82 LYS A N 1
ATOM 645 C CA . LYS A 1 82 ? -14.451 15.094 4.111 1.00 56.44 82 LYS A CA 1
ATOM 646 C C . LYS A 1 82 ? -14.974 13.703 4.505 1.00 56.44 82 LYS A C 1
ATOM 648 O O . LYS A 1 82 ? -15.871 13.605 5.336 1.00 56.44 82 LYS A O 1
ATOM 653 N N . ARG A 1 83 ? -14.370 12.638 3.975 1.00 69.00 83 ARG A N 1
ATOM 654 C CA . ARG A 1 83 ? -14.479 11.293 4.552 1.00 69.00 83 ARG A CA 1
ATOM 655 C C . ARG A 1 83 ? -13.431 11.156 5.647 1.00 69.00 83 ARG A C 1
ATOM 657 O O . ARG A 1 83 ? -12.240 11.328 5.396 1.00 69.00 83 ARG A O 1
ATOM 664 N N . LYS A 1 84 ? -13.888 10.906 6.869 1.00 74.06 84 LYS A N 1
ATOM 665 C CA . LYS A 1 84 ? -13.071 10.322 7.932 1.00 74.06 84 LYS A CA 1
ATOM 666 C C . LYS A 1 84 ? -13.263 8.813 7.810 1.00 74.06 84 LYS A C 1
ATOM 668 O O . LYS A 1 84 ? -14.389 8.391 7.573 1.00 74.06 84 LYS A O 1
ATOM 673 N N . ILE A 1 85 ? -12.191 8.038 7.923 1.00 79.31 85 ILE A N 1
ATOM 674 C CA . ILE A 1 85 ? -12.331 6.582 8.017 1.00 79.31 85 ILE A CA 1
ATOM 675 C C . ILE A 1 85 ? -12.886 6.234 9.386 1.00 79.31 85 ILE A C 1
ATOM 677 O O . ILE A 1 85 ? -12.384 6.738 10.399 1.00 79.31 85 ILE A O 1
ATOM 681 N N . ASP A 1 86 ? -13.923 5.408 9.369 1.00 81.25 86 ASP A N 1
ATOM 682 C CA . ASP A 1 86 ? -14.386 4.674 10.532 1.00 81.25 86 ASP A CA 1
ATOM 683 C C . ASP A 1 86 ? -13.761 3.275 10.510 1.00 81.25 86 ASP A C 1
ATOM 685 O O . ASP A 1 86 ? -13.593 2.695 9.439 1.00 81.25 86 ASP A O 1
ATOM 689 N N . GLY A 1 87 ? -13.351 2.767 11.668 1.00 87.81 87 GLY A N 1
ATOM 690 C CA . GLY A 1 87 ? -12.704 1.457 11.788 1.00 87.81 87 GLY A CA 1
ATOM 691 C C . GLY A 1 87 ? -11.229 1.376 11.366 1.00 87.81 87 GLY A C 1
ATOM 692 O O . GLY A 1 87 ? -10.461 2.346 11.456 1.00 87.81 87 GLY A O 1
ATOM 693 N N . VAL A 1 88 ? -10.799 0.170 10.973 1.00 95.00 88 VAL A N 1
ATOM 694 C CA . VAL A 1 88 ? -9.394 -0.138 10.664 1.00 95.00 88 VAL A CA 1
ATOM 695 C C . VAL A 1 88 ? -9.045 0.182 9.213 1.00 95.00 88 VAL A C 1
ATOM 697 O O . VAL A 1 88 ? -9.541 -0.496 8.318 1.00 95.00 88 VAL A O 1
ATOM 700 N N . PRO A 1 89 ? -8.143 1.152 8.954 1.00 95.50 89 PRO A N 1
ATOM 701 C CA . PRO A 1 89 ? -7.795 1.521 7.594 1.00 95.50 89 PRO A CA 1
ATOM 702 C C . PRO A 1 89 ? -7.027 0.401 6.896 1.00 95.50 89 PRO A C 1
ATOM 704 O O . PRO A 1 89 ? -6.053 -0.136 7.433 1.00 95.50 89 PRO A O 1
ATOM 707 N N . VAL A 1 90 ? -7.412 0.141 5.655 1.00 96.19 90 VAL A N 1
ATOM 708 C CA . VAL A 1 90 ? -6.663 -0.676 4.704 1.00 96.19 90 VAL A CA 1
ATOM 709 C C . VAL A 1 90 ? -6.359 0.143 3.454 1.00 96.19 90 VAL A C 1
ATOM 711 O O . VAL A 1 90 ? -7.125 1.012 3.034 1.00 96.19 90 VAL A O 1
ATOM 714 N N . PHE A 1 91 ? -5.196 -0.104 2.870 1.00 96.81 91 PHE A N 1
ATOM 715 C CA . PHE A 1 91 ? -4.658 0.648 1.747 1.00 96.81 91 PHE A CA 1
ATOM 716 C C . PHE A 1 91 ? -4.557 -0.242 0.521 1.00 96.81 91 PHE A C 1
ATOM 718 O O . PHE A 1 91 ? -4.102 -1.381 0.604 1.00 96.81 91 PHE A O 1
ATOM 725 N N . THR A 1 92 ? -4.901 0.311 -0.633 1.00 95.75 92 THR A N 1
ATOM 726 C CA . THR A 1 92 ? -4.628 -0.308 -1.929 1.00 95.75 92 THR A CA 1
ATOM 727 C C . THR A 1 92 ? -4.316 0.770 -2.969 1.00 95.75 92 THR A C 1
ATOM 729 O O . THR A 1 92 ? -4.266 1.966 -2.659 1.00 95.75 92 THR A O 1
ATOM 732 N N . ALA A 1 93 ? -4.053 0.363 -4.203 1.00 94.56 93 ALA A N 1
ATOM 733 C CA . ALA A 1 93 ? -3.781 1.264 -5.307 1.00 94.56 93 ALA A CA 1
ATOM 734 C C . ALA A 1 93 ? -4.511 0.808 -6.569 1.00 94.56 93 ALA A C 1
ATOM 736 O O . ALA A 1 93 ? -4.640 -0.385 -6.837 1.00 94.56 93 ALA A O 1
ATOM 737 N N . GLN A 1 94 ? -4.969 1.771 -7.369 1.00 90.88 94 GLN A N 1
ATOM 738 C CA . GLN A 1 94 ? -5.534 1.464 -8.678 1.00 90.88 94 GLN A CA 1
ATOM 739 C C . GLN A 1 94 ? -4.489 0.762 -9.550 1.00 90.88 94 GLN A C 1
ATOM 741 O O . GLN A 1 94 ? -3.316 1.139 -9.547 1.00 90.88 94 GLN A O 1
ATOM 746 N N . ASN A 1 95 ? -4.936 -0.233 -10.319 1.00 88.00 95 ASN A N 1
ATOM 747 C CA . ASN A 1 95 ? -4.106 -1.060 -11.201 1.00 88.00 95 ASN A CA 1
ATOM 748 C C . ASN A 1 95 ? -3.035 -1.900 -10.484 1.00 88.00 95 ASN A C 1
ATOM 750 O O . ASN A 1 95 ? -2.102 -2.374 -11.130 1.00 88.00 95 ASN A O 1
ATOM 754 N N . LEU A 1 96 ? -3.168 -2.116 -9.172 1.00 90.75 96 LEU A N 1
ATOM 755 C CA . LEU A 1 96 ? -2.370 -3.098 -8.449 1.00 90.75 96 LEU A CA 1
ATOM 756 C C . LEU A 1 96 ? -3.140 -4.417 -8.362 1.00 90.75 96 LEU A C 1
ATOM 758 O O . LEU A 1 96 ? -4.123 -4.516 -7.636 1.00 90.75 96 LEU A O 1
ATOM 762 N N . ASN A 1 97 ? -2.663 -5.434 -9.077 1.00 91.94 97 ASN A N 1
ATOM 763 C CA . ASN A 1 97 ? -3.188 -6.793 -8.995 1.00 91.94 97 ASN A CA 1
ATOM 764 C C . ASN A 1 97 ? -2.039 -7.784 -8.825 1.00 91.94 97 ASN A C 1
ATOM 766 O O . ASN A 1 97 ? -0.966 -7.607 -9.400 1.00 91.94 97 ASN A O 1
ATOM 770 N N . ILE A 1 98 ? -2.286 -8.839 -8.056 1.00 91.44 98 ILE A N 1
ATOM 771 C CA . ILE A 1 98 ? -1.378 -9.970 -7.895 1.00 91.44 98 ILE A CA 1
ATOM 772 C C . ILE A 1 98 ? -2.008 -11.214 -8.507 1.00 91.44 98 ILE A C 1
ATOM 774 O O . ILE A 1 98 ? -3.207 -11.452 -8.366 1.00 91.44 98 ILE A O 1
ATOM 778 N N . ALA A 1 99 ? -1.188 -12.001 -9.191 1.00 93.44 99 ALA A N 1
ATOM 779 C CA . ALA A 1 99 ? -1.562 -13.313 -9.686 1.00 93.44 99 ALA A CA 1
ATOM 780 C C . ALA A 1 99 ? -1.135 -14.368 -8.661 1.00 93.44 99 ALA A C 1
ATOM 782 O O . ALA A 1 99 ? 0.023 -14.395 -8.246 1.00 93.44 99 ALA A O 1
ATOM 783 N N . ILE A 1 100 ? -2.059 -15.239 -8.263 1.00 93.44 100 ILE A N 1
ATOM 784 C CA . ILE A 1 100 ? -1.790 -16.368 -7.372 1.00 93.44 100 ILE A CA 1
ATOM 785 C C . ILE A 1 100 ? -2.062 -17.651 -8.150 1.00 93.44 100 ILE A C 1
ATOM 787 O O . ILE A 1 100 ? -3.166 -17.858 -8.658 1.00 93.44 100 ILE A O 1
ATOM 791 N N . ALA A 1 101 ? -1.046 -18.508 -8.243 1.00 95.00 101 ALA A N 1
ATOM 792 C CA . ALA A 1 101 ? -1.196 -19.850 -8.782 1.00 95.00 101 ALA A CA 1
ATOM 793 C C . ALA A 1 101 ? -1.913 -20.732 -7.749 1.00 95.00 101 ALA A C 1
ATOM 795 O O . ALA A 1 101 ? -1.480 -20.848 -6.604 1.00 95.00 101 ALA A O 1
ATOM 796 N N . THR A 1 102 ? -3.025 -21.331 -8.158 1.00 93.44 102 THR A N 1
ATOM 797 C CA . THR A 1 102 ? -3.835 -22.263 -7.365 1.00 93.44 102 THR A CA 1
ATOM 798 C C . THR A 1 102 ? -3.979 -23.584 -8.118 1.00 93.44 102 THR A C 1
ATOM 800 O O . THR A 1 102 ? -3.657 -23.657 -9.304 1.00 93.44 102 THR A O 1
ATOM 803 N N . ASN A 1 103 ? -4.505 -24.620 -7.460 1.00 93.81 103 ASN A N 1
ATOM 804 C CA . ASN A 1 103 ? -4.768 -25.913 -8.106 1.00 93.81 103 ASN A CA 1
ATOM 805 C C . ASN A 1 103 ? -5.737 -25.796 -9.302 1.00 93.81 103 ASN A C 1
ATOM 807 O O . ASN A 1 103 ? -5.662 -26.606 -10.219 1.00 93.81 103 ASN A O 1
ATOM 811 N N . ASP A 1 104 ? -6.586 -24.762 -9.324 1.00 93.12 104 ASP A N 1
ATOM 812 C CA . ASP A 1 104 ? -7.547 -24.490 -10.404 1.00 93.12 104 ASP A CA 1
ATOM 813 C C . ASP A 1 104 ? -6.991 -23.539 -11.487 1.00 93.12 104 ASP A C 1
ATOM 815 O O . ASP A 1 104 ? -7.737 -23.073 -12.348 1.00 93.12 104 ASP A O 1
ATOM 819 N N . GLY A 1 105 ? -5.705 -23.177 -11.418 1.00 94.56 105 GLY A N 1
ATOM 820 C CA . GLY A 1 105 ? -5.062 -22.209 -12.311 1.00 94.56 105 GLY A CA 1
ATOM 821 C C . GLY A 1 105 ? -4.717 -20.873 -11.643 1.00 94.56 105 GLY A C 1
ATOM 822 O O . GLY A 1 105 ? -4.608 -20.770 -10.419 1.00 94.56 105 GLY A O 1
ATOM 823 N N . ILE A 1 106 ? -4.498 -19.837 -12.459 1.00 95.56 106 ILE A N 1
ATOM 824 C CA . ILE A 1 106 ? -4.061 -18.508 -12.004 1.00 95.56 106 ILE A CA 1
ATOM 825 C C . ILE A 1 106 ? -5.279 -17.634 -11.691 1.00 95.56 106 ILE A C 1
ATOM 827 O O . ILE A 1 106 ? -6.114 -17.389 -12.561 1.00 95.56 106 ILE A O 1
ATOM 831 N N . LYS A 1 107 ? -5.351 -17.115 -10.462 1.00 95.62 107 LYS A N 1
ATOM 832 C CA . LYS A 1 107 ? -6.390 -16.174 -10.017 1.00 95.62 107 LYS A CA 1
ATOM 833 C C . LYS A 1 107 ? -5.777 -14.802 -9.742 1.00 95.62 107 LYS A C 1
ATOM 835 O O . LYS A 1 107 ? -4.688 -14.707 -9.178 1.00 95.62 107 LYS A O 1
ATOM 840 N N . TRP A 1 108 ? -6.478 -13.745 -10.143 1.00 94.31 108 TRP A N 1
ATOM 841 C CA . TRP A 1 108 ? -6.057 -12.358 -9.943 1.00 94.31 108 TRP A CA 1
ATOM 842 C C . TRP A 1 108 ? -6.767 -11.751 -8.737 1.00 94.31 108 TRP A C 1
ATOM 844 O O . TRP A 1 108 ? -7.985 -11.862 -8.616 1.00 94.31 108 TRP A O 1
ATOM 854 N N . TYR A 1 109 ? -6.008 -11.087 -7.872 1.00 93.12 109 TYR A N 1
ATOM 855 C CA . TYR A 1 109 ? -6.513 -10.442 -6.665 1.00 93.12 109 TYR A CA 1
ATOM 856 C C . TYR A 1 109 ? -6.012 -9.007 -6.573 1.00 93.12 109 TYR A C 1
ATOM 858 O O . TYR A 1 109 ? -4.860 -8.723 -6.903 1.00 93.12 109 TYR A O 1
ATOM 866 N N . THR A 1 110 ? -6.849 -8.115 -6.055 1.00 94.19 110 THR A N 1
ATOM 867 C CA . THR A 1 110 ? -6.429 -6.774 -5.644 1.00 94.19 110 THR A CA 1
ATOM 868 C C . THR A 1 110 ? -6.004 -6.833 -4.176 1.00 94.19 110 THR A C 1
ATOM 870 O O . THR A 1 110 ? -6.842 -7.112 -3.316 1.00 94.19 110 THR A O 1
ATOM 873 N N . PRO A 1 111 ? -4.716 -6.630 -3.856 1.00 94.88 111 PRO A N 1
ATOM 874 C CA . PRO A 1 111 ? -4.246 -6.729 -2.484 1.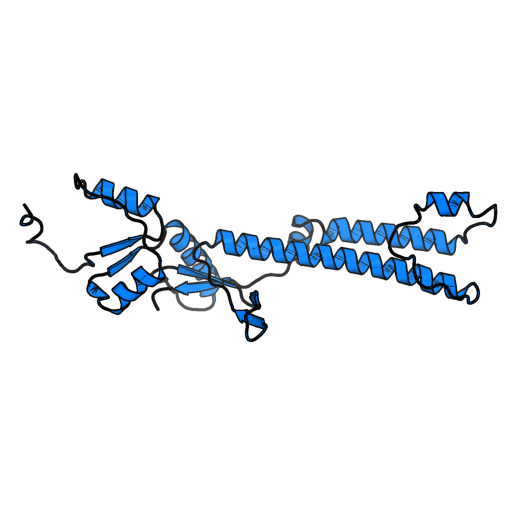00 94.88 111 PRO A CA 1
ATOM 875 C C . PRO A 1 111 ? -4.647 -5.497 -1.664 1.00 94.88 111 PRO A C 1
ATOM 877 O O . PRO A 1 111 ? -4.578 -4.359 -2.138 1.00 94.88 111 PRO A O 1
ATOM 880 N N . TYR A 1 112 ? -5.004 -5.741 -0.405 1.00 95.44 112 TYR A N 1
ATOM 881 C CA . TYR A 1 112 ? -5.252 -4.726 0.613 1.00 95.44 112 TYR A CA 1
ATOM 882 C C . TYR A 1 112 ? -4.215 -4.861 1.726 1.00 95.44 112 TYR A C 1
ATOM 884 O O . TYR A 1 112 ? -3.918 -5.962 2.188 1.00 95.44 112 TYR A O 1
ATOM 892 N N . PHE A 1 113 ? -3.656 -3.734 2.156 1.00 96.44 113 PHE A N 1
ATOM 893 C CA . PHE A 1 113 ? -2.562 -3.685 3.121 1.00 96.44 113 PHE A CA 1
ATOM 894 C C . PHE A 1 113 ? -2.981 -2.913 4.366 1.00 96.44 113 PHE A C 1
ATOM 896 O O . PHE A 1 113 ? -3.486 -1.803 4.256 1.00 96.44 113 PHE A O 1
ATOM 903 N N . PHE A 1 114 ? -2.702 -3.445 5.556 1.00 96.12 114 PHE A N 1
ATOM 904 C CA . PHE A 1 114 ? -2.851 -2.688 6.808 1.00 96.12 114 PHE A CA 1
ATOM 905 C C . PHE A 1 114 ? -1.720 -1.671 7.021 1.00 96.12 114 PHE A C 1
ATOM 907 O O . PHE A 1 114 ? -1.902 -0.681 7.727 1.00 96.12 114 PHE A O 1
ATOM 914 N N . ASP A 1 115 ? -0.551 -1.896 6.408 1.00 96.50 115 ASP A N 1
ATOM 915 C CA . ASP A 1 115 ? 0.588 -0.978 6.462 1.00 96.50 115 ASP A CA 1
ATOM 916 C C . ASP A 1 115 ? 0.761 -0.227 5.140 1.00 96.50 115 ASP A C 1
ATOM 918 O O . ASP A 1 115 ? 1.121 -0.808 4.112 1.00 96.50 115 ASP A O 1
ATOM 922 N N . LYS A 1 116 ? 0.565 1.094 5.176 1.00 96.19 116 LYS A N 1
ATOM 923 C CA . LYS A 1 116 ? 0.782 1.951 4.010 1.00 96.19 116 LYS A CA 1
ATOM 924 C C . LYS A 1 116 ? 2.229 1.900 3.505 1.00 96.19 116 LYS A C 1
ATOM 926 O O . LYS A 1 116 ? 2.444 1.972 2.298 1.00 96.19 116 LYS A O 1
ATOM 931 N N . ASN A 1 117 ? 3.220 1.787 4.390 1.00 96.25 117 ASN A N 1
ATOM 932 C CA . ASN A 1 117 ? 4.623 1.771 3.968 1.00 96.25 117 ASN A CA 1
ATOM 933 C C . ASN A 1 117 ? 4.937 0.523 3.140 1.00 96.25 117 ASN A C 1
ATOM 935 O O . ASN A 1 117 ? 5.697 0.597 2.181 1.00 96.25 117 ASN A O 1
ATOM 939 N N . LEU A 1 118 ? 4.315 -0.611 3.472 1.00 96.56 118 LEU A N 1
ATOM 940 C CA . LEU A 1 118 ? 4.450 -1.833 2.689 1.00 96.56 118 LEU A CA 1
ATOM 941 C C . LEU A 1 118 ? 3.898 -1.646 1.269 1.00 96.56 118 LEU A C 1
ATOM 943 O O . LEU A 1 118 ? 4.582 -1.991 0.307 1.00 96.56 118 LEU A O 1
ATOM 947 N N . LEU A 1 119 ? 2.715 -1.036 1.130 1.00 96.12 119 LEU A N 1
ATOM 948 C CA . LEU A 1 119 ? 2.159 -0.685 -0.181 1.00 96.12 119 LEU A CA 1
ATOM 949 C C . LEU A 1 119 ? 3.095 0.256 -0.957 1.00 96.12 119 LEU A C 1
ATOM 951 O O . LEU A 1 119 ? 3.372 0.011 -2.129 1.00 96.12 119 LEU A O 1
ATOM 955 N N . ASP A 1 120 ? 3.604 1.311 -0.312 1.00 95.25 120 ASP A N 1
ATOM 956 C CA . ASP A 1 120 ? 4.533 2.261 -0.936 1.00 95.25 120 ASP A CA 1
ATOM 957 C C . ASP A 1 120 ? 5.795 1.553 -1.455 1.00 95.25 120 ASP A C 1
ATOM 959 O O . ASP A 1 120 ? 6.206 1.782 -2.592 1.00 95.25 120 ASP A O 1
ATOM 963 N N . ASN A 1 121 ? 6.367 0.653 -0.652 1.00 95.25 121 ASN A N 1
ATOM 964 C CA . ASN A 1 121 ? 7.559 -0.112 -1.010 1.00 95.25 121 ASN A CA 1
ATOM 965 C C . ASN A 1 121 ? 7.302 -1.054 -2.192 1.00 95.25 121 ASN A C 1
ATOM 967 O O . ASN A 1 121 ? 8.135 -1.142 -3.092 1.00 95.25 121 ASN A O 1
ATOM 971 N N . ILE A 1 122 ? 6.152 -1.736 -2.219 1.00 94.31 122 ILE A N 1
ATOM 972 C CA . ILE A 1 122 ? 5.781 -2.642 -3.316 1.00 94.31 122 ILE A CA 1
ATOM 973 C C . ILE A 1 122 ? 5.600 -1.865 -4.622 1.00 94.31 122 ILE A C 1
ATOM 975 O O . ILE A 1 122 ? 6.140 -2.261 -5.655 1.00 94.31 122 ILE A O 1
ATOM 979 N N . LEU A 1 123 ? 4.871 -0.745 -4.583 1.00 93.69 123 LEU A N 1
ATOM 980 C CA . LEU A 1 123 ? 4.674 0.100 -5.761 1.00 93.69 123 LEU A CA 1
ATOM 981 C C . LEU A 1 123 ? 6.006 0.653 -6.268 1.00 93.69 123 LEU A C 1
ATOM 983 O O . LEU A 1 123 ? 6.265 0.645 -7.468 1.00 93.69 123 LEU A O 1
ATOM 987 N N . GLU A 1 124 ? 6.871 1.105 -5.364 1.00 93.06 124 GLU A N 1
ATOM 988 C CA . GLU A 1 124 ? 8.194 1.599 -5.724 1.00 93.06 124 GLU A CA 1
ATOM 989 C C . GLU A 1 124 ? 9.063 0.515 -6.373 1.00 93.06 124 GLU A C 1
ATOM 991 O O . GLU A 1 124 ? 9.613 0.745 -7.451 1.00 93.06 124 GLU A O 1
ATOM 996 N N . ALA A 1 125 ? 9.128 -0.674 -5.771 1.00 92.88 125 ALA A N 1
ATOM 997 C CA . ALA A 1 125 ? 9.882 -1.801 -6.309 1.00 92.88 125 ALA A CA 1
ATOM 998 C C . ALA A 1 125 ? 9.362 -2.235 -7.688 1.00 92.88 125 ALA A C 1
ATOM 1000 O O . ALA A 1 125 ? 10.155 -2.506 -8.590 1.00 92.88 125 ALA A O 1
ATOM 1001 N N . SER A 1 126 ? 8.039 -2.239 -7.884 1.00 92.12 126 SER A N 1
ATOM 1002 C CA . SER A 1 126 ? 7.420 -2.559 -9.174 1.00 92.12 126 SER A CA 1
ATOM 1003 C C . SER A 1 126 ? 7.784 -1.540 -10.259 1.00 92.12 126 SER A C 1
ATOM 1005 O O . SER A 1 126 ? 8.137 -1.927 -11.375 1.00 92.12 126 SER A O 1
ATOM 1007 N N . ILE A 1 127 ? 7.779 -0.240 -9.937 1.00 92.94 127 ILE A N 1
ATOM 1008 C CA . ILE A 1 127 ? 8.218 0.812 -10.867 1.00 92.94 127 ILE A CA 1
ATOM 1009 C C . ILE A 1 127 ? 9.690 0.629 -11.233 1.00 92.94 127 ILE A C 1
ATOM 1011 O O . ILE A 1 127 ? 10.055 0.705 -12.407 1.00 92.94 127 ILE A O 1
ATOM 1015 N N . ASP A 1 128 ? 10.540 0.397 -10.236 1.00 93.88 128 ASP A N 1
ATOM 1016 C CA . ASP A 1 128 ? 11.970 0.211 -10.452 1.00 93.88 128 ASP A CA 1
ATOM 1017 C C . ASP A 1 128 ? 12.247 -1.003 -11.337 1.00 93.88 128 ASP A C 1
ATOM 1019 O O . ASP A 1 128 ? 13.047 -0.911 -12.270 1.00 93.88 128 ASP A O 1
ATOM 1023 N N . GLN A 1 129 ? 11.549 -2.113 -11.097 1.00 93.06 129 GLN A N 1
ATOM 1024 C CA . GLN A 1 129 ? 11.635 -3.304 -11.932 1.00 93.06 129 GLN A CA 1
ATOM 1025 C C . GLN A 1 129 ? 11.176 -3.020 -13.365 1.00 93.06 129 GLN A C 1
ATOM 1027 O O . GLN A 1 129 ? 11.890 -3.368 -14.302 1.00 93.06 129 GLN A O 1
ATOM 1032 N N . HIS A 1 130 ? 10.044 -2.335 -13.549 1.00 93.19 130 HIS A N 1
ATOM 1033 C CA . HIS A 1 130 ? 9.537 -1.978 -14.874 1.00 93.19 130 HIS A CA 1
ATOM 1034 C C . HIS A 1 130 ? 10.571 -1.201 -15.699 1.00 93.19 130 HIS A C 1
ATOM 1036 O O . HIS A 1 130 ? 10.842 -1.557 -16.847 1.00 93.19 130 HIS A O 1
ATOM 1042 N N . PHE A 1 131 ? 11.199 -0.175 -15.115 1.00 95.19 131 PHE A N 1
ATOM 1043 C CA . PHE A 1 131 ? 12.224 0.594 -15.823 1.00 95.19 131 PHE A CA 1
ATOM 1044 C C . PHE A 1 131 ? 13.501 -0.207 -16.067 1.00 95.19 131 PHE A C 1
ATOM 1046 O O . PHE A 1 131 ? 14.086 -0.073 -17.138 1.00 95.19 131 PHE A O 1
ATOM 1053 N N . ARG A 1 132 ? 13.922 -1.074 -15.136 1.00 94.38 132 ARG A N 1
ATOM 1054 C CA . ARG A 1 132 ? 15.065 -1.974 -15.372 1.00 94.38 132 ARG A CA 1
ATOM 1055 C C . ARG A 1 132 ? 14.813 -2.885 -16.570 1.00 94.38 132 ARG A C 1
ATOM 1057 O O . ARG A 1 132 ? 15.647 -2.932 -17.469 1.00 94.38 132 ARG A O 1
ATOM 1064 N N . THR A 1 133 ? 13.651 -3.533 -16.621 1.00 93.62 133 THR A N 1
ATOM 1065 C CA . THR A 1 133 ? 13.258 -4.391 -17.745 1.00 93.62 133 THR A CA 1
ATOM 1066 C C . THR A 1 133 ? 13.145 -3.596 -19.045 1.00 93.62 133 THR A C 1
ATOM 1068 O O . THR A 1 133 ? 13.610 -4.053 -20.082 1.00 93.62 133 THR A O 1
ATOM 1071 N N . MET A 1 134 ? 12.593 -2.380 -19.009 1.00 93.38 134 MET A N 1
ATOM 1072 C CA . MET A 1 134 ? 12.510 -1.523 -20.195 1.00 93.38 134 MET A CA 1
ATOM 1073 C C . MET A 1 134 ? 13.895 -1.162 -20.747 1.00 93.38 134 MET A C 1
ATOM 1075 O O . MET A 1 134 ? 14.108 -1.269 -21.953 1.00 93.38 134 MET A O 1
ATOM 1079 N N . ILE A 1 135 ? 14.833 -0.758 -19.884 1.00 92.50 135 ILE A N 1
ATOM 1080 C CA . ILE A 1 135 ? 16.213 -0.435 -20.279 1.00 92.50 135 ILE A CA 1
ATOM 1081 C C . ILE A 1 135 ? 16.886 -1.671 -20.884 1.00 92.50 135 ILE A C 1
ATOM 1083 O O . ILE A 1 135 ? 17.494 -1.575 -21.946 1.00 92.50 135 ILE A O 1
ATOM 1087 N N . GLN A 1 136 ? 16.738 -2.836 -20.247 1.00 91.19 136 GLN A N 1
ATOM 1088 C CA . GLN A 1 136 ? 17.287 -4.098 -20.751 1.00 91.19 136 GLN A CA 1
ATOM 1089 C C . GLN A 1 136 ? 16.716 -4.463 -22.126 1.00 91.19 136 GLN A C 1
ATOM 1091 O O . GLN A 1 136 ? 17.478 -4.760 -23.040 1.00 91.19 136 GLN A O 1
ATOM 1096 N N . ASN A 1 137 ? 15.398 -4.374 -22.311 1.00 91.50 137 ASN A N 1
ATOM 1097 C CA . ASN A 1 137 ? 14.763 -4.678 -23.594 1.00 91.50 137 ASN A CA 1
ATOM 1098 C C . ASN A 1 137 ? 15.212 -3.715 -24.701 1.00 91.50 137 ASN A C 1
ATOM 1100 O O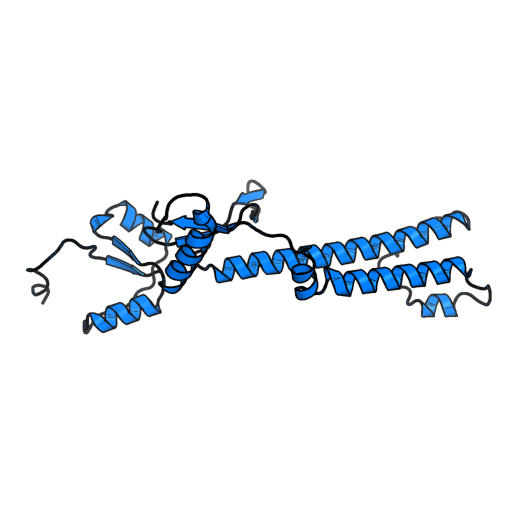 . ASN A 1 137 ? 15.491 -4.157 -25.812 1.00 91.50 137 ASN A O 1
ATOM 1104 N N . ARG A 1 138 ? 15.334 -2.411 -24.407 1.00 91.38 138 ARG A N 1
ATOM 1105 C CA . ARG A 1 138 ? 15.851 -1.419 -25.368 1.00 91.38 138 ARG A CA 1
ATOM 1106 C C . ARG A 1 138 ? 17.300 -1.691 -25.748 1.00 91.38 138 ARG A C 1
ATOM 1108 O O . ARG A 1 138 ? 17.636 -1.614 -26.923 1.00 91.38 138 ARG A O 1
ATOM 1115 N N . HIS A 1 139 ? 18.130 -2.037 -24.768 1.00 88.81 139 HIS A N 1
ATOM 1116 C CA . HIS A 1 139 ? 19.520 -2.411 -24.997 1.00 88.81 139 HIS A CA 1
ATOM 1117 C C . HIS A 1 139 ? 19.634 -3.635 -25.917 1.00 88.81 139 HIS A C 1
ATOM 1119 O O . HIS A 1 139 ? 20.377 -3.610 -26.896 1.00 88.81 139 HIS A O 1
ATOM 1125 N N . MET A 1 140 ? 18.844 -4.679 -25.645 1.00 84.50 140 MET A N 1
ATOM 1126 C CA . MET A 1 140 ? 18.801 -5.885 -26.476 1.00 84.50 140 MET A CA 1
ATOM 1127 C C . MET A 1 140 ? 18.297 -5.591 -27.892 1.00 84.50 140 MET A C 1
ATOM 1129 O O . MET A 1 140 ? 18.859 -6.112 -28.851 1.00 84.50 140 MET A O 1
ATOM 1133 N N . GLN A 1 141 ? 17.278 -4.739 -28.038 1.00 85.50 141 GLN A N 1
ATOM 1134 C CA . GLN A 1 141 ? 16.743 -4.376 -29.350 1.00 85.50 141 GLN A CA 1
ATOM 1135 C C . GLN A 1 141 ? 17.774 -3.623 -30.197 1.00 85.50 141 GLN A C 1
ATOM 1137 O O . GLN A 1 141 ? 18.054 -4.041 -31.312 1.00 85.50 141 GLN A O 1
ATOM 1142 N N . ARG A 1 142 ? 18.416 -2.585 -29.641 1.00 83.12 142 ARG A N 1
ATOM 1143 C CA . ARG A 1 142 ? 19.438 -1.802 -30.361 1.00 83.12 142 ARG A CA 1
ATOM 1144 C C . ARG A 1 142 ? 20.587 -2.665 -30.871 1.00 83.12 142 ARG A C 1
ATOM 1146 O O . ARG A 1 142 ? 21.127 -2.399 -31.936 1.00 83.12 142 ARG A O 1
ATOM 1153 N N . ARG A 1 143 ? 20.984 -3.685 -30.105 1.00 74.62 143 ARG A N 1
ATOM 1154 C CA . ARG A 1 143 ? 22.060 -4.602 -30.502 1.00 74.62 143 ARG A CA 1
ATOM 1155 C C . ARG A 1 143 ? 21.636 -5.584 -31.590 1.00 74.62 143 ARG A C 1
ATOM 1157 O O . ARG A 1 143 ? 22.469 -5.922 -32.420 1.00 74.62 143 ARG A O 1
ATOM 1164 N N . ARG A 1 144 ? 20.368 -6.004 -31.618 1.00 75.62 144 ARG A N 1
ATOM 1165 C CA . ARG A 1 144 ? 19.824 -6.793 -32.735 1.00 75.62 144 ARG A CA 1
ATOM 1166 C C . ARG A 1 144 ? 19.801 -5.984 -34.027 1.00 75.62 144 ARG A C 1
ATOM 1168 O O . ARG A 1 144 ? 20.266 -6.485 -35.041 1.00 75.62 144 ARG A O 1
ATOM 1175 N N . ASP A 1 145 ? 19.387 -4.720 -33.957 1.00 65.06 145 ASP A N 1
ATOM 1176 C CA . ASP A 1 145 ? 19.324 -3.840 -35.132 1.00 65.06 145 ASP A CA 1
ATOM 1177 C C . ASP A 1 145 ? 20.709 -3.642 -35.799 1.00 65.06 145 ASP A C 1
ATOM 1179 O O . ASP A 1 145 ? 20.792 -3.454 -37.008 1.00 65.06 145 ASP A O 1
ATOM 1183 N N . VAL A 1 146 ? 21.817 -3.726 -35.042 1.00 63.22 146 VAL A N 1
ATOM 1184 C CA . VAL A 1 146 ? 23.191 -3.691 -35.599 1.00 63.22 146 VAL A CA 1
ATOM 1185 C C . VAL A 1 146 ? 23.544 -4.968 -36.353 1.00 63.22 146 VAL A C 1
ATOM 1187 O O . VAL A 1 146 ? 24.213 -4.899 -37.382 1.00 63.22 146 VAL A O 1
ATOM 1190 N N . ILE A 1 147 ? 23.135 -6.124 -35.827 1.00 59.53 147 ILE A N 1
ATOM 1191 C CA . ILE A 1 147 ? 23.443 -7.433 -36.411 1.00 59.53 147 ILE A CA 1
ATOM 1192 C C . ILE A 1 147 ? 22.686 -7.595 -37.733 1.00 59.53 147 ILE A C 1
ATOM 1194 O O . ILE A 1 147 ? 23.293 -7.987 -38.727 1.00 59.53 147 ILE A O 1
ATOM 1198 N N . ASP A 1 148 ? 21.412 -7.200 -37.776 1.00 53.06 148 ASP A N 1
ATOM 1199 C CA . ASP A 1 148 ? 20.593 -7.276 -38.991 1.00 53.06 148 ASP A CA 1
ATOM 1200 C C . ASP A 1 148 ? 21.095 -6.321 -40.095 1.00 53.06 148 ASP A C 1
ATOM 1202 O O . ASP A 1 148 ? 21.215 -6.735 -41.248 1.00 53.06 148 ASP A O 1
ATOM 1206 N N . ASP A 1 149 ? 21.490 -5.084 -39.757 1.00 50.38 149 ASP A N 1
ATOM 1207 C CA . ASP A 1 149 ? 22.073 -4.136 -40.728 1.00 50.38 149 ASP A CA 1
ATOM 1208 C C . ASP A 1 149 ? 23.460 -4.584 -41.237 1.00 50.38 149 ASP A C 1
ATOM 1210 O O . ASP A 1 149 ? 23.831 -4.302 -42.382 1.00 50.38 149 ASP A O 1
ATOM 1214 N N . SER A 1 150 ? 24.236 -5.288 -40.404 1.00 48.06 150 SER A N 1
ATOM 1215 C CA . SER A 1 150 ? 25.532 -5.864 -40.787 1.00 48.06 150 SER A CA 1
ATOM 1216 C C . SER A 1 150 ? 25.370 -7.103 -41.675 1.00 48.06 150 SER A C 1
ATOM 1218 O O . SER A 1 150 ? 26.165 -7.300 -42.590 1.00 48.06 150 SER A O 1
ATOM 1220 N N . LEU A 1 151 ? 24.328 -7.911 -41.458 1.00 45.00 151 LEU A N 1
ATOM 1221 C CA . LEU A 1 151 ? 24.002 -9.085 -42.279 1.00 45.00 151 LEU A CA 1
ATOM 1222 C C . LEU A 1 151 ? 23.418 -8.721 -43.649 1.00 45.00 151 LEU A C 1
ATOM 1224 O O . LEU A 1 151 ? 23.539 -9.500 -44.591 1.00 45.00 151 LEU A O 1
ATOM 1228 N N . THR A 1 152 ? 22.863 -7.517 -43.825 1.00 45.41 152 THR A N 1
ATOM 1229 C CA . THR A 1 152 ? 22.590 -6.990 -45.175 1.00 45.41 152 THR A CA 1
ATOM 1230 C C . THR A 1 152 ? 23.851 -6.659 -45.982 1.00 45.41 152 THR A C 1
ATOM 1232 O O . THR A 1 152 ? 23.732 -6.390 -47.178 1.00 45.41 152 THR A O 1
ATOM 1235 N N . ALA A 1 153 ? 25.047 -6.695 -45.377 1.00 45.31 153 ALA A N 1
ATOM 1236 C CA . ALA A 1 153 ? 26.305 -6.465 -46.083 1.00 45.31 153 ALA A CA 1
ATOM 1237 C C . ALA A 1 153 ? 27.030 -7.751 -46.517 1.00 45.31 153 ALA A C 1
ATOM 1239 O O . ALA A 1 153 ? 27.718 -7.687 -47.529 1.00 45.31 153 ALA A O 1
ATOM 1240 N N . GLU A 1 154 ? 26.846 -8.908 -45.868 1.00 37.62 154 GLU A N 1
ATOM 1241 C CA . GLU A 1 154 ? 27.507 -10.162 -46.273 1.00 37.62 154 GLU A CA 1
ATOM 1242 C C . GLU A 1 154 ? 26.668 -11.415 -45.930 1.00 37.62 154 GLU A C 1
ATOM 1244 O O . GLU A 1 154 ? 26.478 -11.771 -44.775 1.00 37.62 154 GLU A O 1
ATOM 1249 N N . ILE A 1 155 ? 26.137 -12.031 -46.993 1.00 39.78 155 ILE A N 1
ATOM 1250 C CA . ILE A 1 155 ? 25.943 -13.469 -47.273 1.00 39.78 155 ILE A CA 1
ATOM 1251 C C . ILE A 1 155 ? 25.627 -14.421 -46.090 1.00 39.78 155 ILE A C 1
ATOM 1253 O O . ILE A 1 155 ? 26.447 -14.690 -45.225 1.00 39.78 155 ILE A O 1
ATOM 1257 N N . VAL A 1 156 ? 24.439 -15.034 -46.196 1.00 45.47 156 VAL A N 1
ATOM 1258 C CA . VAL A 1 156 ? 24.017 -16.377 -45.737 1.00 45.47 156 VAL A CA 1
ATOM 1259 C C . VAL A 1 156 ? 25.154 -17.311 -45.281 1.00 45.47 156 VAL A C 1
ATOM 1261 O O . VAL A 1 156 ? 25.939 -17.731 -46.118 1.00 45.47 156 VAL A O 1
ATOM 1264 N N . GLU A 1 157 ? 25.133 -17.766 -44.022 1.00 40.78 157 GLU A N 1
ATOM 1265 C CA . GLU A 1 157 ? 25.127 -19.205 -43.694 1.00 40.78 157 GLU A CA 1
ATOM 1266 C C . GLU A 1 157 ? 24.781 -19.485 -42.215 1.00 40.78 157 GLU A C 1
ATOM 1268 O O . GLU A 1 157 ? 25.333 -18.935 -41.268 1.00 40.78 157 GLU A O 1
ATOM 1273 N N . GLU A 1 158 ? 23.766 -20.334 -42.083 1.00 45.56 158 GLU A N 1
ATOM 1274 C CA . GLU A 1 158 ? 23.442 -21.296 -41.033 1.00 45.56 158 GLU A CA 1
ATOM 1275 C C . GLU A 1 158 ? 24.478 -21.527 -39.913 1.00 45.56 158 GLU A C 1
ATOM 1277 O O . GLU A 1 158 ? 25.546 -22.080 -40.148 1.00 45.56 158 GLU A O 1
ATOM 1282 N N . SER A 1 159 ? 24.106 -21.220 -38.663 1.00 32.84 159 SER A N 1
ATOM 1283 C CA . SER A 1 159 ? 24.473 -21.995 -37.461 1.00 32.84 159 SER A CA 1
ATOM 1284 C C . SER A 1 159 ? 23.626 -21.536 -36.271 1.00 32.84 159 SER A C 1
ATOM 1286 O O . SER A 1 159 ? 23.841 -20.476 -35.685 1.00 32.84 159 SER A O 1
ATOM 1288 N N . GLY A 1 160 ? 22.607 -22.334 -35.947 1.00 45.94 160 GLY A N 1
ATOM 1289 C CA . GLY A 1 160 ? 21.897 -22.246 -34.675 1.00 45.94 160 GLY A CA 1
ATOM 1290 C C . GLY A 1 160 ? 22.773 -22.761 -33.531 1.00 45.94 160 GLY A C 1
ATOM 1291 O O . GLY A 1 160 ? 23.594 -23.648 -33.733 1.00 45.94 160 GLY A O 1
ATOM 1292 N N . ASP A 1 161 ? 22.535 -22.212 -32.341 1.00 39.03 161 ASP A N 1
ATOM 1293 C CA . ASP A 1 161 ? 23.102 -22.602 -31.042 1.00 39.03 161 ASP A CA 1
ATOM 1294 C C . ASP A 1 161 ? 24.541 -22.159 -30.722 1.00 39.03 161 ASP A C 1
ATOM 1296 O O . ASP A 1 161 ? 25.439 -22.983 -30.606 1.00 39.03 161 ASP A O 1
ATOM 1300 N N . SER A 1 162 ? 24.731 -20.855 -30.445 1.00 36.72 162 SER A N 1
ATOM 1301 C CA . SER A 1 162 ? 25.634 -20.367 -29.372 1.00 36.72 162 SER A CA 1
ATOM 1302 C C . SER A 1 162 ? 25.510 -18.841 -29.141 1.00 36.72 162 SER A C 1
ATOM 1304 O O . SER A 1 162 ? 26.428 -18.082 -29.428 1.00 36.72 162 SER A O 1
ATOM 1306 N N . LEU A 1 163 ? 24.353 -18.329 -28.690 1.00 43.88 163 LEU A N 1
ATOM 1307 C CA . LEU A 1 163 ? 24.073 -16.871 -28.709 1.00 43.88 163 LEU A CA 1
ATOM 1308 C C . LEU A 1 163 ? 23.923 -16.181 -27.338 1.00 43.88 163 LEU A C 1
ATOM 1310 O O . LEU A 1 163 ? 23.412 -15.062 -27.276 1.00 43.88 163 LEU A O 1
ATOM 1314 N N . PHE A 1 164 ? 24.341 -16.814 -26.235 1.00 48.66 164 PHE A N 1
ATOM 1315 C CA . PHE A 1 164 ? 24.087 -16.290 -24.879 1.00 48.66 164 PHE A CA 1
ATOM 1316 C C . PHE A 1 164 ? 25.313 -16.068 -23.980 1.00 48.66 164 PHE A C 1
ATOM 1318 O O . PHE A 1 164 ? 25.141 -15.840 -22.784 1.00 48.66 164 PHE A O 1
ATOM 1325 N N . GLU A 1 165 ? 26.522 -16.002 -24.535 1.00 39.56 165 GLU A N 1
ATOM 1326 C CA . GLU A 1 165 ? 27.703 -15.520 -23.804 1.00 39.56 165 GLU A CA 1
ATOM 1327 C C . GLU A 1 165 ? 28.546 -14.610 -24.725 1.00 39.56 165 GLU A C 1
ATOM 1329 O O . GLU A 1 165 ? 28.530 -14.799 -25.942 1.00 39.56 165 GLU A O 1
ATOM 1334 N N . PRO A 1 166 ? 29.132 -13.519 -24.200 1.00 47.69 166 PRO A N 1
ATOM 1335 C CA . PRO A 1 166 ? 29.488 -12.341 -24.980 1.00 47.69 166 PRO A CA 1
ATOM 1336 C C . PRO A 1 166 ? 30.819 -12.537 -25.710 1.00 47.69 166 PRO A C 1
ATOM 1338 O O . PRO A 1 166 ? 31.782 -12.926 -25.059 1.00 47.69 166 PRO A O 1
ATOM 1341 N N . PRO A 1 167 ? 30.953 -12.137 -26.987 1.00 46.47 167 PRO A N 1
ATOM 1342 C CA . PRO A 1 167 ? 32.259 -11.745 -27.457 1.00 46.47 167 PRO A CA 1
ATOM 1343 C C . PRO A 1 167 ? 32.525 -10.375 -26.843 1.00 46.47 167 PRO A C 1
ATOM 1345 O O . PRO A 1 167 ? 31.888 -9.360 -27.163 1.00 46.47 167 PRO A O 1
ATOM 1348 N N . GLU A 1 168 ? 33.436 -10.359 -25.883 1.00 48.59 168 GLU A N 1
ATOM 1349 C CA . GLU A 1 168 ? 34.116 -9.143 -25.489 1.00 48.59 168 GLU A CA 1
ATOM 1350 C C . GLU A 1 168 ? 34.624 -8.498 -26.777 1.00 48.59 168 GLU A C 1
ATOM 1352 O O . GLU A 1 168 ? 35.240 -9.144 -27.617 1.00 48.59 168 GLU A O 1
ATOM 1357 N N . VAL A 1 169 ? 34.306 -7.220 -26.980 1.00 53.47 169 VAL A N 1
ATOM 1358 C CA . VAL A 1 169 ? 34.579 -6.494 -28.235 1.00 53.47 169 VAL A CA 1
ATOM 1359 C C . VAL A 1 169 ? 36.070 -6.563 -28.622 1.00 53.47 169 VAL A C 1
ATOM 1361 O O . VAL A 1 169 ? 36.421 -6.323 -29.769 1.00 53.47 169 VAL A O 1
ATOM 1364 N N . GLN A 1 170 ? 36.929 -6.926 -27.666 1.00 47.03 170 GLN A N 1
ATOM 1365 C CA . GLN A 1 170 ? 38.355 -7.173 -27.817 1.00 47.03 170 GLN A CA 1
ATOM 1366 C C . GLN A 1 170 ? 38.698 -8.510 -28.503 1.00 47.03 170 GLN A C 1
ATOM 1368 O O . GLN A 1 170 ? 39.658 -8.547 -29.261 1.00 47.03 170 GLN A O 1
ATOM 1373 N N . GLU A 1 171 ? 37.916 -9.575 -28.314 1.00 51.44 171 GLU A N 1
ATOM 1374 C CA . GLU A 1 171 ? 38.172 -10.882 -28.945 1.00 51.44 171 GLU A CA 1
ATOM 1375 C C . GLU A 1 171 ? 37.834 -10.857 -30.443 1.00 51.44 171 GLU A C 1
ATOM 1377 O O . GLU A 1 171 ? 38.587 -11.383 -31.257 1.00 51.44 171 GLU A O 1
ATOM 1382 N N . VAL A 1 172 ? 36.790 -10.117 -30.841 1.00 50.88 172 VAL A N 1
ATOM 1383 C CA . VAL A 1 172 ? 36.485 -9.870 -32.268 1.00 50.88 172 VAL A CA 1
ATOM 1384 C C . VAL A 1 172 ? 37.544 -8.967 -32.917 1.00 50.88 172 VAL A C 1
ATOM 1386 O O . VAL A 1 172 ? 37.831 -9.099 -34.105 1.00 50.88 172 VAL A O 1
ATOM 1389 N N . LEU A 1 173 ? 38.144 -8.054 -32.143 1.00 48.00 173 LEU A N 1
ATOM 1390 C CA . LEU A 1 173 ? 39.241 -7.190 -32.600 1.00 48.00 173 LEU A CA 1
ATOM 1391 C C . LEU A 1 173 ? 40.549 -7.964 -32.825 1.00 48.00 173 LEU A C 1
ATOM 1393 O O . LEU A 1 173 ? 41.305 -7.589 -33.720 1.00 48.00 173 LEU A O 1
ATOM 1397 N N . ASP A 1 174 ? 40.806 -9.012 -32.039 1.00 47.81 174 ASP A N 1
ATOM 1398 C CA . ASP A 1 174 ? 42.031 -9.814 -32.131 1.00 47.81 174 ASP A CA 1
ATOM 1399 C C . ASP A 1 174 ? 41.916 -10.972 -33.145 1.00 47.81 174 ASP A C 1
ATOM 1401 O O . ASP A 1 174 ? 42.930 -11.374 -33.719 1.00 47.81 174 ASP A O 1
ATOM 1405 N N . GLU A 1 175 ? 40.708 -11.483 -33.425 1.00 50.97 175 GLU A N 1
ATOM 1406 C CA . GLU A 1 175 ? 40.501 -12.608 -34.357 1.00 50.97 175 GLU A CA 1
ATOM 1407 C C . GLU A 1 175 ? 40.304 -12.172 -35.829 1.00 50.97 175 GLU A C 1
ATOM 1409 O O . GLU A 1 175 ? 40.672 -12.902 -36.754 1.00 50.97 175 GLU A O 1
ATOM 1414 N N . MET A 1 176 ? 39.823 -10.947 -36.090 1.00 46.25 176 MET A N 1
ATOM 1415 C CA . MET A 1 176 ? 39.752 -10.374 -37.443 1.00 46.25 176 MET A CA 1
ATOM 1416 C C . MET A 1 176 ? 41.059 -9.668 -37.818 1.00 46.25 176 MET A C 1
ATOM 1418 O O . MET A 1 176 ? 41.234 -8.459 -37.656 1.00 46.25 176 MET A O 1
ATOM 1422 N N . GLY A 1 177 ? 41.986 -10.431 -38.395 1.00 41.09 177 GLY A N 1
ATOM 1423 C CA . GLY A 1 177 ? 43.156 -9.880 -39.070 1.00 41.09 177 GLY A CA 1
ATOM 1424 C C . GLY A 1 177 ? 42.776 -8.767 -40.061 1.00 41.09 177 GLY A C 1
ATOM 1425 O O . GLY A 1 177 ? 42.057 -8.992 -41.030 1.00 41.09 177 GLY A O 1
ATOM 1426 N N . HIS A 1 178 ? 43.280 -7.560 -39.797 1.00 43.00 178 HIS A N 1
ATOM 1427 C CA . HIS A 1 178 ? 43.448 -6.422 -40.710 1.00 43.00 178 HIS A CA 1
ATOM 1428 C C . HIS A 1 178 ? 42.474 -6.308 -41.899 1.00 43.00 178 HIS A C 1
ATOM 1430 O O . HIS A 1 178 ? 42.897 -6.230 -43.051 1.00 43.00 178 HIS A O 1
ATOM 1436 N N . THR A 1 179 ? 41.178 -6.173 -41.636 1.00 44.75 179 THR A N 1
ATOM 1437 C CA . THR A 1 179 ? 40.251 -5.526 -42.575 1.00 44.75 179 THR A CA 1
ATOM 1438 C C . THR A 1 179 ? 39.431 -4.505 -41.799 1.00 44.75 179 THR A C 1
ATOM 1440 O O . THR A 1 179 ? 38.784 -4.812 -40.803 1.00 44.75 179 THR A O 1
ATOM 1443 N N . GLY A 1 180 ? 39.595 -3.233 -42.168 1.00 48.50 180 GLY A N 1
ATOM 1444 C CA . GLY A 1 180 ? 39.119 -2.096 -41.388 1.00 48.50 180 GLY A CA 1
ATOM 1445 C C . GLY A 1 180 ? 37.612 -2.142 -41.169 1.00 48.50 180 GLY A C 1
ATOM 1446 O O . GLY A 1 180 ? 36.846 -2.102 -42.128 1.00 48.50 180 GLY A O 1
ATOM 1447 N N . ILE A 1 181 ? 37.204 -2.172 -39.899 1.00 54.62 181 ILE A N 1
ATOM 1448 C CA . ILE A 1 181 ? 35.809 -2.011 -39.486 1.00 54.62 181 ILE A CA 1
ATOM 1449 C C . ILE A 1 181 ? 35.245 -0.759 -40.182 1.00 54.62 181 ILE A C 1
ATOM 1451 O O . ILE A 1 181 ? 35.840 0.320 -40.057 1.00 54.62 181 ILE A O 1
ATOM 1455 N N . PRO A 1 182 ? 34.115 -0.852 -40.907 1.00 59.00 182 PRO A N 1
ATOM 1456 C CA . PRO A 1 182 ? 33.540 0.303 -41.580 1.00 59.00 182 PRO A CA 1
ATOM 1457 C C . PRO A 1 182 ? 33.240 1.409 -40.562 1.00 59.00 182 PRO A C 1
ATOM 1459 O O . PRO A 1 182 ? 32.587 1.163 -39.548 1.00 59.00 182 PRO A O 1
ATOM 1462 N N . LEU A 1 183 ? 33.648 2.653 -40.842 1.00 61.62 183 LEU A N 1
ATOM 1463 C CA . LEU A 1 183 ? 33.398 3.808 -39.958 1.00 61.62 183 LEU A CA 1
ATOM 1464 C C . LEU A 1 183 ? 31.907 3.980 -39.598 1.00 61.62 183 LEU A C 1
ATOM 1466 O O . LEU A 1 183 ? 31.585 4.495 -38.529 1.00 61.62 183 LEU A O 1
ATOM 1470 N N . ASN A 1 184 ? 31.000 3.506 -40.461 1.00 63.06 184 ASN A N 1
ATOM 1471 C CA . ASN A 1 184 ? 29.556 3.475 -40.216 1.00 63.06 184 ASN A CA 1
ATOM 1472 C C . ASN A 1 184 ? 29.177 2.566 -39.027 1.00 63.06 184 ASN A C 1
ATOM 1474 O O . ASN A 1 184 ? 28.364 2.953 -38.192 1.00 63.06 184 ASN A O 1
ATOM 1478 N N . VAL A 1 185 ? 29.812 1.395 -38.898 1.00 64.75 185 VAL A N 1
ATOM 1479 C CA . VAL A 1 185 ? 29.594 0.455 -37.782 1.00 64.75 185 VAL A CA 1
ATOM 1480 C C . VAL A 1 185 ? 30.112 1.051 -36.473 1.00 64.75 185 VAL A C 1
ATOM 1482 O O . VAL A 1 185 ? 29.426 0.994 -35.455 1.00 64.75 185 VAL A O 1
ATOM 1485 N N . LEU A 1 186 ? 31.278 1.704 -36.506 1.00 67.00 186 LEU A N 1
ATOM 1486 C CA . LEU A 1 186 ? 31.850 2.376 -35.336 1.00 67.00 186 LEU A CA 1
ATOM 1487 C C . LEU A 1 186 ? 30.973 3.547 -34.862 1.00 67.00 186 LEU A C 1
ATOM 1489 O O . LEU A 1 186 ? 30.714 3.686 -33.667 1.00 67.00 186 LEU A O 1
ATOM 1493 N N . SER A 1 187 ? 30.483 4.367 -35.798 1.00 74.06 187 SER A N 1
ATOM 1494 C CA . SER A 1 187 ? 29.574 5.478 -35.494 1.00 74.06 187 SER A CA 1
ATOM 1495 C C . SER A 1 187 ? 28.258 4.987 -34.886 1.00 74.06 187 SER A C 1
ATOM 1497 O O . SER A 1 187 ? 27.806 5.542 -33.885 1.00 74.06 187 SER A O 1
ATOM 1499 N N . LYS A 1 188 ? 27.663 3.921 -35.439 1.00 74.31 188 LYS A N 1
ATOM 1500 C CA . LYS A 1 188 ? 26.451 3.296 -34.884 1.00 74.31 188 LYS A CA 1
ATOM 1501 C C . LYS A 1 188 ? 26.690 2.684 -33.502 1.00 74.31 188 LYS A C 1
ATOM 1503 O O . LYS A 1 188 ? 25.866 2.851 -32.606 1.00 74.31 188 LYS A O 1
ATOM 1508 N N . ALA A 1 189 ? 27.827 2.020 -33.288 1.00 74.31 189 ALA A N 1
ATOM 1509 C CA . ALA A 1 189 ? 28.182 1.473 -31.980 1.00 74.31 189 ALA A CA 1
ATOM 1510 C C . ALA A 1 189 ? 28.313 2.580 -30.918 1.00 74.31 189 ALA A C 1
ATOM 1512 O O . ALA A 1 189 ? 27.815 2.426 -29.800 1.00 74.31 189 ALA A O 1
ATOM 1513 N N . ALA A 1 190 ? 28.920 3.716 -31.275 1.00 77.75 190 ALA A N 1
ATOM 1514 C CA . ALA A 1 190 ? 29.012 4.882 -30.400 1.00 77.75 190 ALA A CA 1
ATOM 1515 C C . ALA A 1 190 ? 27.632 5.494 -30.094 1.00 77.75 190 ALA A C 1
ATOM 1517 O O . ALA A 1 190 ? 27.354 5.836 -28.943 1.00 77.75 190 ALA A O 1
ATOM 1518 N N . GLU A 1 191 ? 26.746 5.584 -31.090 1.00 82.19 191 GLU A N 1
ATOM 1519 C CA . GLU A 1 191 ? 25.367 6.050 -30.905 1.00 82.19 191 GLU A CA 1
ATOM 1520 C C . GLU A 1 191 ? 24.587 5.154 -29.932 1.00 82.19 191 GLU A C 1
ATOM 1522 O O . GLU A 1 191 ? 23.945 5.649 -29.006 1.00 82.19 191 GLU A O 1
ATOM 1527 N N . ILE A 1 192 ? 24.692 3.832 -30.072 1.00 82.06 192 ILE A N 1
ATOM 1528 C CA . ILE A 1 192 ? 24.015 2.877 -29.183 1.00 82.06 192 ILE A CA 1
ATOM 1529 C C . ILE A 1 192 ? 24.527 2.996 -27.752 1.00 82.06 192 ILE A C 1
ATOM 1531 O O . ILE A 1 192 ? 23.723 3.072 -26.822 1.00 82.06 192 ILE A O 1
ATOM 1535 N N . GLN A 1 193 ? 25.848 3.070 -27.564 1.00 82.44 193 GLN A N 1
ATOM 1536 C CA . GLN A 1 193 ? 26.428 3.279 -26.237 1.00 82.44 193 GLN A CA 1
ATOM 1537 C C . GLN A 1 193 ? 25.950 4.593 -25.617 1.00 82.44 193 GLN A C 1
ATOM 1539 O O . GLN A 1 193 ? 25.615 4.630 -24.432 1.00 82.44 193 GLN A O 1
ATOM 1544 N N . PHE A 1 194 ? 25.866 5.662 -26.410 1.00 86.19 194 PHE A N 1
ATOM 1545 C CA . PHE A 1 194 ? 25.321 6.932 -25.949 1.00 86.19 194 PHE A CA 1
ATOM 1546 C C . PHE A 1 194 ? 23.855 6.793 -25.513 1.00 86.19 194 PHE A C 1
ATOM 1548 O O . PHE A 1 194 ? 23.507 7.204 -24.405 1.00 86.19 194 PHE A O 1
ATOM 1555 N N . LEU A 1 195 ? 23.005 6.157 -26.324 1.00 88.81 195 LEU A N 1
ATOM 1556 C CA . LEU A 1 195 ? 21.597 5.919 -25.992 1.00 88.81 195 LEU A CA 1
ATOM 1557 C C . LEU A 1 195 ? 21.426 5.057 -24.733 1.00 88.81 195 LEU A C 1
ATOM 1559 O O . LEU A 1 195 ? 20.538 5.321 -23.921 1.00 88.81 195 LEU A O 1
ATOM 1563 N N . ASP A 1 196 ? 22.291 4.066 -24.526 1.00 88.50 196 ASP A N 1
ATOM 1564 C CA . ASP A 1 196 ? 22.286 3.234 -23.322 1.00 88.50 196 ASP A CA 1
ATOM 1565 C C . ASP A 1 196 ? 22.687 4.020 -22.071 1.00 88.50 196 ASP A C 1
ATOM 1567 O O . ASP A 1 196 ? 22.102 3.833 -21.000 1.00 88.50 196 ASP A O 1
ATOM 1571 N N . VAL A 1 197 ? 23.669 4.919 -22.189 1.00 90.69 197 VAL A N 1
ATOM 1572 C CA . VAL A 1 197 ? 24.046 5.834 -21.104 1.00 90.69 197 VAL A CA 1
ATOM 1573 C C . VAL A 1 197 ? 22.890 6.779 -20.790 1.00 90.69 197 VAL A C 1
ATOM 1575 O O . VAL A 1 197 ? 22.544 6.941 -19.618 1.00 90.69 197 VAL A O 1
ATOM 1578 N N . VAL A 1 198 ? 22.245 7.349 -21.811 1.00 92.00 198 VAL A N 1
ATOM 1579 C CA . VAL A 1 198 ? 21.071 8.215 -21.638 1.00 92.00 198 VAL A CA 1
ATOM 1580 C C . VAL A 1 198 ? 19.941 7.465 -20.935 1.00 92.00 198 VAL A C 1
ATOM 1582 O O . VAL A 1 198 ? 19.407 7.975 -19.952 1.00 92.00 198 VAL A O 1
ATOM 1585 N N . ASP A 1 199 ? 19.610 6.244 -21.359 1.00 91.31 199 ASP A N 1
ATOM 1586 C CA . ASP A 1 199 ? 18.582 5.423 -20.711 1.00 91.31 199 ASP A CA 1
ATOM 1587 C C . ASP A 1 199 ? 18.951 5.087 -19.257 1.00 91.31 199 ASP A C 1
ATOM 1589 O O . ASP A 1 199 ? 18.121 5.229 -18.358 1.00 91.31 199 ASP A O 1
ATOM 1593 N N . LYS A 1 200 ? 20.199 4.693 -18.976 1.00 91.19 200 LYS A N 1
ATOM 1594 C CA . LYS A 1 200 ? 20.651 4.414 -17.601 1.00 91.19 200 LYS A CA 1
ATOM 1595 C C . LYS A 1 200 ? 20.562 5.647 -16.706 1.00 91.19 200 LYS A C 1
ATOM 1597 O O . LYS A 1 200 ? 20.133 5.534 -15.559 1.00 91.19 200 LYS A O 1
ATOM 1602 N N . VAL A 1 201 ? 20.941 6.818 -17.210 1.00 91.44 201 VAL A N 1
ATOM 1603 C CA . VAL A 1 201 ? 20.891 8.064 -16.441 1.00 91.44 201 VAL A CA 1
ATOM 1604 C C . VAL A 1 201 ? 19.444 8.511 -16.254 1.00 91.44 201 VAL A C 1
ATOM 1606 O O . VAL A 1 201 ? 19.004 8.673 -15.121 1.00 91.44 201 VAL A O 1
ATOM 1609 N N . LEU A 1 202 ? 18.675 8.661 -17.331 1.00 91.94 202 LEU A N 1
ATOM 1610 C CA . LEU A 1 202 ? 17.322 9.212 -17.280 1.00 91.94 202 LEU A CA 1
ATOM 1611 C C . LEU A 1 202 ? 16.311 8.231 -16.672 1.00 91.94 202 LEU A C 1
ATOM 1613 O O . LEU A 1 202 ? 15.546 8.605 -15.782 1.00 91.94 202 LEU A O 1
ATOM 1617 N N . LEU A 1 203 ? 16.300 6.982 -17.147 1.00 92.44 203 LEU A N 1
ATOM 1618 C CA . LEU A 1 203 ? 15.340 5.956 -16.735 1.00 92.44 203 LEU A CA 1
ATOM 1619 C C . LEU A 1 203 ? 15.851 5.089 -15.587 1.00 92.44 203 LEU A C 1
ATOM 1621 O O . LEU A 1 203 ? 15.038 4.525 -14.865 1.00 92.44 203 LEU A O 1
ATOM 1625 N N . GLY A 1 204 ? 17.160 4.957 -15.378 1.00 89.25 204 GLY A N 1
ATOM 1626 C CA . GLY A 1 204 ? 17.695 4.210 -14.234 1.00 89.25 204 GLY A CA 1
ATOM 1627 C C . GLY A 1 204 ? 17.667 5.018 -12.935 1.00 89.25 204 GLY A C 1
ATOM 1628 O O . GLY A 1 204 ? 17.492 4.450 -11.856 1.00 89.25 204 GLY A O 1
ATOM 1629 N N . ASN A 1 205 ? 17.771 6.347 -13.017 1.00 92.50 205 ASN A N 1
ATOM 1630 C CA . ASN A 1 205 ? 17.774 7.208 -11.841 1.00 92.50 205 ASN A CA 1
ATOM 1631 C C . ASN A 1 205 ? 16.352 7.612 -11.419 1.00 92.50 205 ASN A C 1
ATOM 1633 O O . ASN A 1 205 ? 15.661 8.389 -12.081 1.00 92.50 205 ASN A O 1
ATOM 1637 N N . LYS A 1 206 ? 15.936 7.146 -10.239 1.00 91.00 206 LYS A N 1
ATOM 1638 C CA . LYS A 1 206 ? 14.627 7.453 -9.647 1.00 91.00 206 LYS A CA 1
ATOM 1639 C C . LYS A 1 206 ? 14.350 8.952 -9.520 1.00 91.00 206 LYS A C 1
ATOM 1641 O O . LYS A 1 206 ? 13.224 9.376 -9.767 1.00 91.00 206 LYS A O 1
ATOM 1646 N N . TRP A 1 207 ? 15.336 9.753 -9.120 1.00 93.00 207 TRP A N 1
ATOM 1647 C CA . TRP A 1 207 ? 15.151 11.196 -8.964 1.00 93.00 207 TRP A CA 1
ATOM 1648 C C . TRP A 1 207 ? 14.879 11.866 -10.313 1.00 93.00 207 TRP A C 1
ATOM 1650 O O . TRP A 1 207 ? 13.911 12.618 -10.425 1.00 93.00 207 TRP A O 1
ATOM 1660 N N . LEU A 1 208 ? 15.647 11.518 -11.353 1.00 92.75 208 LEU A N 1
ATOM 1661 C CA . LEU A 1 208 ? 15.442 12.050 -12.704 1.00 92.75 208 LEU A CA 1
ATOM 1662 C C . LEU A 1 208 ? 14.075 11.662 -13.272 1.00 92.75 208 LEU A C 1
ATOM 1664 O O . LEU A 1 208 ? 13.371 12.526 -13.798 1.00 92.75 208 LEU A O 1
ATOM 1668 N N . ARG A 1 209 ? 13.634 10.412 -13.088 1.00 94.00 209 ARG A N 1
ATOM 1669 C CA . ARG A 1 209 ? 12.283 9.985 -13.500 1.00 94.00 209 ARG A CA 1
ATOM 1670 C C . ARG A 1 209 ? 11.170 10.787 -12.821 1.00 94.00 209 ARG A C 1
ATOM 1672 O O . ARG A 1 209 ? 10.155 11.076 -13.453 1.00 94.00 209 ARG A O 1
ATOM 1679 N N . LYS A 1 210 ? 11.337 11.152 -11.543 1.00 91.56 210 LYS A N 1
ATOM 1680 C CA . LYS A 1 210 ? 10.376 12.013 -10.829 1.00 91.56 210 LYS A CA 1
ATOM 1681 C C . LYS A 1 210 ? 10.408 13.444 -11.349 1.00 91.56 210 LYS A C 1
ATOM 1683 O O . LYS A 1 210 ? 9.346 14.015 -11.574 1.00 91.56 210 LYS A O 1
ATOM 1688 N N . ALA A 1 211 ? 11.603 14.004 -11.536 1.00 93.31 211 ALA A N 1
ATOM 1689 C CA . ALA A 1 211 ? 11.798 15.387 -11.965 1.00 93.31 211 ALA A CA 1
ATOM 1690 C C . ALA A 1 211 ? 11.265 15.641 -13.384 1.00 93.31 211 ALA A C 1
ATOM 1692 O O . ALA A 1 211 ? 10.660 16.676 -13.641 1.00 93.31 211 ALA A O 1
ATOM 1693 N N . THR A 1 212 ? 11.433 14.670 -14.280 1.00 92.38 212 THR A N 1
ATOM 1694 C CA . THR A 1 212 ? 10.963 14.736 -15.675 1.00 92.38 212 THR A CA 1
ATOM 1695 C C . THR A 1 212 ? 9.504 14.315 -15.855 1.00 92.38 212 THR A C 1
ATOM 1697 O O . THR A 1 212 ? 8.965 14.420 -16.951 1.00 92.38 212 THR A O 1
ATOM 1700 N N . GLY A 1 213 ? 8.843 13.838 -14.795 1.00 90.81 213 GLY A N 1
ATOM 1701 C CA . GLY A 1 213 ? 7.448 13.396 -14.851 1.00 90.81 213 GLY A CA 1
ATOM 1702 C C . GLY A 1 213 ? 7.225 12.044 -15.539 1.00 90.81 213 GLY A C 1
ATOM 1703 O O . GLY A 1 213 ? 6.077 11.656 -15.728 1.00 90.81 213 GLY A O 1
ATOM 1704 N N . ILE A 1 214 ? 8.295 11.314 -15.870 1.00 91.25 214 ILE A N 1
ATOM 1705 C CA . ILE A 1 214 ? 8.238 9.989 -16.507 1.00 91.25 214 ILE A CA 1
ATOM 1706 C C . ILE A 1 214 ? 7.767 8.912 -15.515 1.00 91.25 214 ILE A C 1
ATOM 1708 O O . ILE A 1 214 ? 7.194 7.900 -15.915 1.00 91.25 214 ILE A O 1
ATOM 1712 N N . GLN A 1 215 ? 7.998 9.106 -14.211 1.00 89.50 215 GLN A N 1
ATOM 1713 C CA . GLN A 1 215 ? 7.586 8.128 -13.205 1.00 89.50 215 GLN A CA 1
ATOM 1714 C C . GLN A 1 215 ? 6.050 7.977 -13.169 1.00 89.50 215 GLN A C 1
ATOM 1716 O O . GLN A 1 215 ? 5.351 8.961 -12.900 1.00 89.50 215 GLN A O 1
ATOM 1721 N N . PRO A 1 216 ? 5.513 6.754 -13.363 1.00 88.12 216 PRO A N 1
ATOM 1722 C CA . PRO A 1 216 ? 4.080 6.515 -13.287 1.00 88.12 216 PRO A CA 1
ATOM 1723 C C . PRO A 1 216 ? 3.558 6.799 -11.876 1.00 88.12 216 PRO A C 1
ATOM 1725 O O . PRO A 1 216 ? 4.258 6.626 -10.873 1.00 88.12 216 PRO A O 1
ATOM 1728 N N . LYS A 1 217 ? 2.303 7.243 -11.806 1.00 86.31 217 LYS A N 1
ATOM 1729 C CA . LYS A 1 217 ? 1.603 7.529 -10.553 1.00 86.31 217 LYS A CA 1
ATOM 1730 C C . LYS A 1 217 ? 0.501 6.504 -10.357 1.00 86.31 217 LYS A C 1
ATOM 1732 O O . LYS A 1 217 ? -0.324 6.322 -11.245 1.00 86.31 217 LYS A O 1
ATOM 1737 N N . PHE A 1 218 ? 0.465 5.907 -9.173 1.00 87.06 218 PHE A N 1
ATOM 1738 C CA . PHE A 1 218 ? -0.586 4.987 -8.760 1.00 87.06 218 PHE A CA 1
ATOM 1739 C C . PHE A 1 218 ? -1.543 5.718 -7.816 1.00 87.06 218 PHE A C 1
ATOM 1741 O O . PHE A 1 218 ? -1.127 6.143 -6.734 1.00 87.06 218 PHE A O 1
ATOM 1748 N N . PRO A 1 219 ? -2.806 5.937 -8.217 1.00 90.81 219 PRO A N 1
ATOM 1749 C CA . PRO A 1 219 ? -3.808 6.504 -7.330 1.00 90.81 219 PRO A CA 1
ATOM 1750 C C . PRO A 1 219 ? -4.064 5.568 -6.147 1.00 90.81 219 PRO A C 1
ATOM 1752 O O . PRO A 1 219 ? -4.504 4.434 -6.326 1.00 90.81 219 PRO A O 1
ATOM 1755 N N . TYR A 1 220 ? -3.786 6.055 -4.940 1.00 92.44 220 TYR A N 1
ATOM 1756 C CA . TYR A 1 220 ? -4.078 5.329 -3.709 1.00 92.44 220 TYR A CA 1
ATOM 1757 C C . TYR A 1 220 ? -5.578 5.314 -3.433 1.00 92.44 220 TYR A C 1
ATOM 1759 O O . TYR A 1 220 ? -6.268 6.320 -3.619 1.00 92.44 220 TYR A O 1
ATOM 1767 N N . LEU A 1 221 ? -6.042 4.189 -2.909 1.00 91.81 221 LEU A N 1
ATOM 1768 C CA . LEU A 1 221 ? -7.377 3.996 -2.370 1.00 91.81 221 LEU A CA 1
ATOM 1769 C C . LEU A 1 221 ? -7.245 3.628 -0.894 1.00 91.81 221 LEU A C 1
ATOM 1771 O O . LEU A 1 221 ? -6.285 2.968 -0.486 1.00 91.81 221 LEU A O 1
ATOM 1775 N N . VAL A 1 222 ? -8.194 4.101 -0.095 1.00 92.44 222 VAL A N 1
ATOM 1776 C CA . VAL A 1 222 ? -8.249 3.795 1.331 1.00 92.44 222 VAL A CA 1
ATOM 1777 C C . VA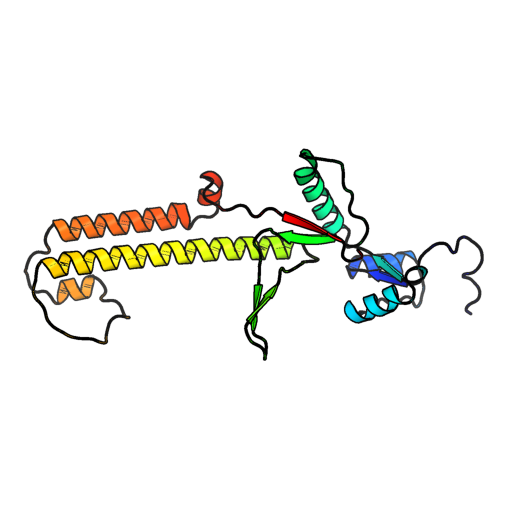L A 1 222 ? -9.652 3.327 1.660 1.00 92.44 222 VAL A C 1
ATOM 1779 O O . VAL A 1 222 ? -10.612 3.991 1.264 1.00 92.44 222 VAL A O 1
ATOM 1782 N N . ASP A 1 223 ? -9.728 2.210 2.366 1.00 91.44 223 ASP A N 1
ATOM 1783 C CA . ASP A 1 223 ? -10.962 1.540 2.763 1.00 91.44 223 ASP A CA 1
ATOM 1784 C C . ASP A 1 223 ? -10.922 1.182 4.257 1.00 91.44 223 ASP A C 1
ATOM 1786 O O . ASP A 1 223 ? -9.899 1.414 4.917 1.00 91.44 223 ASP A O 1
ATOM 1790 N N . SER A 1 224 ? -12.014 0.632 4.786 1.00 90.88 224 SER A N 1
ATOM 1791 C CA . SER A 1 224 ? -12.079 0.083 6.143 1.00 90.88 224 SER A CA 1
ATOM 1792 C C . SER A 1 224 ? -12.195 -1.438 6.122 1.00 90.88 224 SER A C 1
ATOM 1794 O O . SER A 1 224 ? -12.858 -2.003 5.268 1.00 90.88 224 SER A O 1
ATOM 1796 N N . PHE A 1 225 ? -11.538 -2.116 7.060 1.00 89.50 225 PHE A N 1
ATOM 1797 C CA . PHE A 1 225 ? -11.622 -3.574 7.205 1.00 89.50 225 PHE A CA 1
ATOM 1798 C C . PHE A 1 225 ? -12.9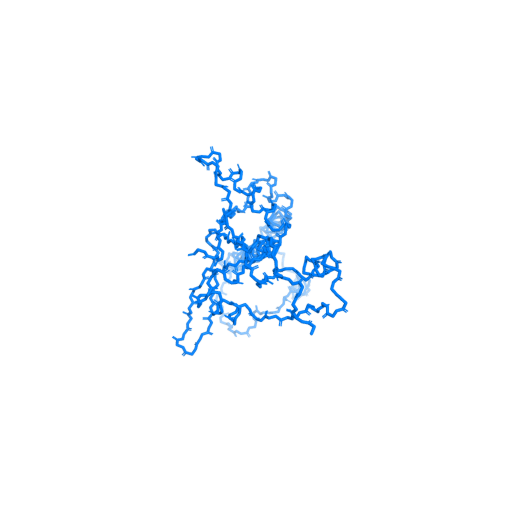43 -4.054 7.830 1.00 89.50 225 PHE A C 1
ATOM 1800 O O . PHE A 1 225 ? -13.302 -5.220 7.683 1.00 89.50 225 PHE A O 1
ATOM 1807 N N . GLU A 1 226 ? -13.629 -3.195 8.585 1.00 78.19 226 GLU A N 1
ATOM 1808 C CA . GLU A 1 226 ? -14.834 -3.574 9.336 1.00 78.19 226 GLU A CA 1
ATOM 1809 C C . GLU A 1 226 ? -16.142 -3.394 8.533 1.00 78.19 226 GLU A C 1
ATOM 1811 O O . GLU A 1 226 ? -17.175 -3.895 8.980 1.00 78.19 226 GLU A O 1
ATOM 1816 N N . GLU A 1 227 ? -16.096 -2.722 7.373 1.00 60.22 227 GLU A N 1
ATOM 1817 C CA . GLU A 1 227 ? -17.220 -2.516 6.432 1.00 60.22 227 GLU A CA 1
ATOM 1818 C C . GLU A 1 227 ? -17.187 -3.519 5.266 1.00 60.22 227 GLU A C 1
ATOM 1820 O O . GLU A 1 227 ? -18.285 -3.960 4.851 1.00 60.22 227 GLU A O 1
#

Radius of gyration: 30.02 Å; chains: 1; bounding box: 65×44×91 Å